Protein AF-0000000084945356 (afdb_homodimer)

Structure (mmCIF, N/CA/C/O backbone):
data_AF-0000000084945356-model_v1
#
loop_
_entity.id
_entity.type
_entity.pdbx_description
1 polymer 'Uncharacterized protein'
#
loop_
_atom_site.group_PDB
_atom_site.id
_atom_site.type_symbol
_atom_site.label_atom_id
_atom_site.label_alt_id
_atom_site.label_comp_id
_atom_site.label_asym_id
_atom_site.label_entity_id
_atom_site.label_seq_id
_atom_site.pdbx_PDB_ins_code
_atom_site.Cartn_x
_atom_site.Cartn_y
_atom_site.Cartn_z
_atom_site.occupancy
_atom_site.B_iso_or_equiv
_atom_site.auth_seq_id
_atom_site.auth_comp_id
_atom_site.auth_asym_id
_atom_site.auth_atom_id
_atom_site.pdbx_PDB_model_num
ATOM 1 N N . MET A 1 1 ? 30.891 32.281 24.062 1 50.34 1 MET A N 1
ATOM 2 C CA . MET A 1 1 ? 29.719 31.469 23.734 1 50.34 1 MET A CA 1
ATOM 3 C C . MET A 1 1 ? 30.078 30.297 22.844 1 50.34 1 MET A C 1
ATOM 5 O O . MET A 1 1 ? 30.938 30.422 21.969 1 50.34 1 MET A O 1
ATOM 9 N N . PRO A 1 2 ? 29.922 29.016 23.188 1 51.91 2 PRO A N 1
ATOM 10 C CA . PRO A 1 2 ? 30.359 27.938 22.297 1 51.91 2 PRO A CA 1
ATOM 11 C C . PRO A 1 2 ? 29.922 28.141 20.844 1 51.91 2 PRO A C 1
ATOM 13 O O . PRO A 1 2 ? 28.875 28.75 20.594 1 51.91 2 PRO A O 1
ATOM 16 N N . PRO A 1 3 ? 30.828 28.031 19.969 1 53.66 3 PRO A N 1
ATOM 17 C CA . PRO A 1 3 ? 30.5 28.328 18.562 1 53.66 3 PRO A CA 1
ATOM 18 C C . PRO A 1 3 ? 29.203 27.656 18.109 1 53.66 3 PRO A C 1
ATOM 20 O O . PRO A 1 3 ? 28.875 26.562 18.578 1 53.66 3 PRO A O 1
ATOM 23 N N . LYS A 1 4 ? 28.172 28.453 17.859 1 60.09 4 LYS A N 1
ATOM 24 C CA . LYS A 1 4 ? 26.906 27.953 17.344 1 60.09 4 LYS A CA 1
ATOM 25 C C . LYS A 1 4 ? 27.125 26.844 16.312 1 60.09 4 LYS A C 1
ATOM 27 O O . LYS A 1 4 ? 27.984 26.969 15.43 1 60.09 4 LYS A O 1
ATOM 32 N N . THR A 1 5 ? 26.938 25.625 16.609 1 65.75 5 THR A N 1
ATOM 33 C CA . THR A 1 5 ? 27.078 24.5 15.695 1 65.75 5 THR A CA 1
ATOM 34 C C . THR A 1 5 ? 26.562 24.891 14.305 1 65.75 5 THR A C 1
ATOM 36 O O . THR A 1 5 ? 25.484 25.438 14.164 1 65.75 5 THR A O 1
ATOM 39 N N . ARG A 1 6 ? 27.531 24.984 13.336 1 85.12 6 ARG A N 1
ATOM 40 C CA . ARG A 1 6 ? 27.203 25.328 11.953 1 85.12 6 ARG A CA 1
ATOM 41 C C . ARG A 1 6 ? 26.203 24.328 11.375 1 85.12 6 ARG A C 1
ATOM 43 O O . ARG A 1 6 ? 26.375 23.109 11.5 1 85.12 6 ARG A O 1
ATOM 50 N N . ILE A 1 7 ? 25 24.828 11.086 1 91.94 7 ILE A N 1
ATOM 51 C CA . ILE A 1 7 ? 23.984 24.031 10.43 1 91.94 7 ILE A CA 1
ATOM 52 C C . ILE A 1 7 ? 24.422 23.672 9.008 1 91.94 7 ILE A C 1
ATOM 54 O O . ILE A 1 7 ? 24.406 24.531 8.117 1 91.94 7 ILE A O 1
ATOM 58 N N . THR A 1 8 ? 24.922 22.438 8.883 1 94.56 8 THR A N 1
ATOM 59 C CA . THR A 1 8 ? 25.422 22 7.582 1 94.56 8 THR A CA 1
ATOM 60 C C . THR A 1 8 ? 24.344 21.172 6.859 1 94.56 8 THR A C 1
ATOM 62 O O . THR A 1 8 ? 23.359 20.766 7.465 1 94.56 8 THR A O 1
ATOM 65 N N . LYS A 1 9 ? 24.625 21.031 5.613 1 97 9 LYS A N 1
ATOM 66 C CA . LYS A 1 9 ? 23.75 20.172 4.805 1 97 9 LYS A CA 1
ATOM 67 C C . LYS A 1 9 ? 23.625 18.781 5.41 1 97 9 LYS A C 1
ATOM 69 O O . LYS A 1 9 ? 22.516 18.25 5.523 1 97 9 LYS A O 1
ATOM 74 N N . GLU A 1 10 ? 24.734 18.25 5.824 1 96.88 10 GLU A N 1
ATOM 75 C CA . GLU A 1 10 ? 24.766 16.891 6.371 1 96.88 10 GLU A CA 1
ATOM 76 C C . GLU A 1 10 ? 23.984 16.797 7.672 1 96.88 10 GLU A C 1
ATOM 78 O O . GLU A 1 10 ? 23.266 15.82 7.902 1 96.88 10 GLU A O 1
ATOM 83 N N . LEU A 1 11 ? 24.109 17.797 8.438 1 97.06 11 LEU A N 1
ATOM 84 C CA . LEU A 1 11 ? 23.406 17.812 9.711 1 97.06 11 LEU A CA 1
ATOM 85 C C . LEU A 1 11 ? 21.891 17.875 9.492 1 97.06 11 LEU A C 1
ATOM 87 O O . LEU A 1 11 ? 21.125 17.203 10.188 1 97.06 11 LEU A O 1
ATOM 91 N N . ILE A 1 12 ? 21.469 18.672 8.523 1 97.94 12 ILE A N 1
ATOM 92 C CA . ILE A 1 12 ? 20.047 18.828 8.195 1 97.94 12 ILE A CA 1
ATOM 93 C C . ILE A 1 12 ? 19.5 17.484 7.715 1 97.94 12 ILE A C 1
ATOM 95 O O . ILE A 1 12 ? 18.438 17.047 8.18 1 97.94 12 ILE A O 1
ATOM 99 N N . ILE A 1 13 ? 20.234 16.844 6.879 1 97.81 13 ILE A N 1
ATOM 100 C CA . ILE A 1 13 ? 19.781 15.578 6.305 1 97.81 13 ILE A CA 1
ATOM 101 C C . ILE A 1 13 ? 19.734 14.5 7.387 1 97.81 13 ILE A C 1
ATOM 103 O O . ILE A 1 13 ? 18.797 13.727 7.457 1 97.81 13 ILE A O 1
ATOM 107 N N . GLU A 1 14 ? 20.75 14.516 8.25 1 98.06 14 GLU A N 1
ATOM 108 C CA . GLU A 1 14 ? 20.812 13.531 9.328 1 98.06 14 GLU A CA 1
ATOM 109 C C . GLU A 1 14 ? 19.625 13.68 10.289 1 98.06 14 GLU A C 1
ATOM 111 O O . GLU A 1 14 ? 19 12.695 10.672 1 98.06 14 GLU A O 1
ATOM 116 N N . LYS A 1 15 ? 19.391 14.859 10.633 1 98.12 15 LYS A N 1
ATOM 117 C CA . LYS A 1 15 ? 18.281 15.109 11.547 1 98.12 15 LYS A CA 1
ATOM 118 C C . LYS A 1 15 ? 16.953 14.781 10.883 1 98.12 15 LYS A C 1
ATOM 120 O O . LYS A 1 15 ? 16.047 14.219 11.516 1 98.12 15 LYS A O 1
ATOM 125 N N . SER A 1 16 ? 16.828 15.125 9.625 1 97.81 16 SER A N 1
ATOM 126 C CA . SER A 1 16 ? 15.633 14.766 8.867 1 97.81 16 SER A CA 1
ATOM 127 C C . SER A 1 16 ? 15.43 13.258 8.828 1 97.81 16 SER A C 1
ATOM 129 O O . SER A 1 16 ? 14.305 12.773 8.953 1 97.81 16 SER A O 1
ATOM 131 N N . PHE A 1 17 ? 16.531 12.578 8.656 1 98 17 PHE A N 1
ATOM 132 C CA . PHE A 1 17 ? 16.5 11.117 8.633 1 98 17 PHE A CA 1
ATOM 133 C C . PHE A 1 17 ? 16 10.57 9.969 1 98 17 PHE A C 1
ATOM 135 O O . PHE A 1 17 ? 15.117 9.711 10.008 1 98 17 PHE A O 1
ATOM 142 N N . GLU A 1 18 ? 16.469 11.141 11.039 1 98.19 18 GLU A N 1
ATOM 143 C CA . GLU A 1 18 ? 16.078 10.711 12.375 1 98.19 18 GLU A CA 1
ATOM 144 C C . GLU A 1 18 ? 14.586 10.961 12.625 1 98.19 18 GLU A C 1
ATOM 146 O O . GLU A 1 18 ? 13.883 10.102 13.156 1 98.19 18 GLU A O 1
ATOM 151 N N . ILE A 1 19 ? 14.188 12.102 12.258 1 97.44 19 ILE A N 1
ATOM 152 C CA . ILE A 1 19 ? 12.781 12.469 12.422 1 97.44 19 ILE A CA 1
ATOM 153 C C . ILE A 1 19 ? 11.898 11.523 11.609 1 97.44 19 ILE A C 1
ATOM 155 O O . ILE A 1 19 ? 10.914 10.992 12.117 1 97.44 19 ILE A O 1
ATOM 159 N N . THR A 1 20 ? 12.305 11.281 10.344 1 96.19 20 THR A N 1
ATOM 160 C CA . THR A 1 20 ? 11.531 10.406 9.469 1 96.19 20 THR A CA 1
ATOM 161 C C . THR A 1 20 ? 11.492 8.984 10.016 1 96.19 20 THR A C 1
ATOM 163 O O . THR A 1 20 ? 10.43 8.359 10.047 1 96.19 20 THR A O 1
ATOM 166 N N . LYS A 1 21 ? 12.617 8.562 10.445 1 97.25 21 LYS A N 1
ATOM 167 C CA . LYS A 1 21 ? 12.719 7.203 10.961 1 97.25 21 LYS A CA 1
ATOM 168 C C . LYS A 1 21 ? 11.875 7.027 12.227 1 97.25 21 LYS A C 1
ATOM 170 O O . LYS A 1 21 ? 11.195 6.012 12.391 1 97.25 21 LYS A O 1
ATOM 175 N N . SER A 1 22 ? 11.844 8.031 13.117 1 96.69 22 SER A N 1
ATOM 176 C CA . SER A 1 22 ? 11.203 7.895 14.422 1 96.69 22 SER A CA 1
ATOM 177 C C . SER A 1 22 ? 9.742 8.32 14.375 1 96.69 22 SER A C 1
ATOM 179 O O . SER A 1 22 ? 8.898 7.754 15.07 1 96.69 22 SER A O 1
ATOM 181 N N . GLU A 1 23 ? 9.422 9.305 13.477 1 94.5 23 GLU A N 1
ATOM 182 C CA . GLU A 1 23 ? 8.102 9.93 13.586 1 94.5 23 GLU A CA 1
ATOM 183 C C . GLU A 1 23 ? 7.367 9.898 12.25 1 94.5 23 GLU A C 1
ATOM 185 O O . GLU A 1 23 ? 6.168 10.18 12.188 1 94.5 23 GLU A O 1
ATOM 190 N N . GLY A 1 24 ? 8.031 9.516 11.18 1 92.62 24 GLY A N 1
ATOM 191 C CA . GLY A 1 24 ? 7.398 9.516 9.867 1 92.62 24 GLY A CA 1
ATOM 192 C C . GLY A 1 24 ? 7.66 10.781 9.078 1 92.62 24 GLY A C 1
ATOM 193 O O . GLY A 1 24 ? 7.742 11.867 9.656 1 92.62 24 GLY A O 1
ATOM 194 N N . ILE A 1 25 ? 7.699 10.664 7.852 1 91.69 25 ILE A N 1
ATOM 195 C CA . ILE A 1 25 ? 8.078 11.758 6.965 1 91.69 25 ILE A CA 1
ATOM 196 C C . ILE A 1 25 ? 7 12.844 7 1 91.69 25 ILE A C 1
ATOM 198 O O . ILE A 1 25 ? 7.285 14.016 6.762 1 91.69 25 ILE A O 1
ATOM 202 N N . GLU A 1 26 ? 5.742 12.484 7.285 1 84.88 26 GLU A N 1
ATOM 203 C CA . GLU A 1 26 ? 4.637 13.438 7.336 1 84.88 26 GLU A CA 1
ATOM 204 C C . GLU A 1 26 ? 4.828 14.445 8.461 1 84.88 26 GLU A C 1
ATOM 206 O O . GLU A 1 26 ? 4.215 15.516 8.453 1 84.88 26 GLU A O 1
ATOM 211 N N . ASN A 1 27 ? 5.715 14.211 9.32 1 90.12 27 ASN A N 1
ATOM 212 C CA . ASN A 1 27 ? 5.965 15.094 10.461 1 90.12 27 ASN A CA 1
ATOM 213 C C . ASN A 1 27 ? 7.195 15.961 10.227 1 90.12 27 ASN A C 1
ATOM 215 O O . ASN A 1 27 ? 7.543 16.781 11.078 1 90.12 27 ASN A O 1
ATOM 219 N N . LEU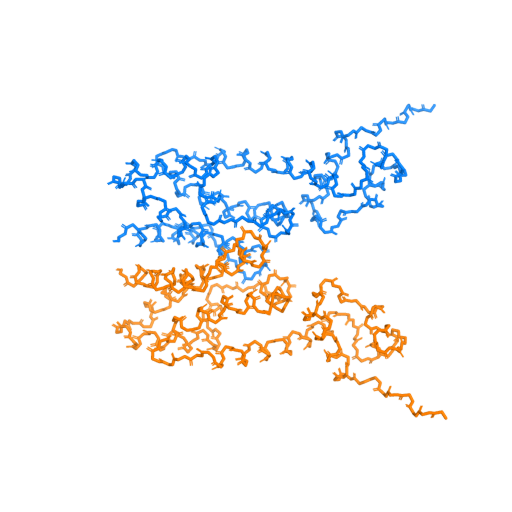 A 1 28 ? 7.809 15.711 9.102 1 93.62 28 LEU A N 1
ATOM 220 C CA . LEU A 1 28 ? 8.969 16.516 8.75 1 93.62 28 LEU A CA 1
ATOM 221 C C . LEU A 1 28 ? 8.539 17.828 8.102 1 93.62 28 LEU A C 1
ATOM 223 O O . LEU A 1 28 ? 7.895 17.828 7.055 1 93.62 28 LEU A O 1
ATOM 227 N N . ASN A 1 29 ? 8.703 18.859 8.766 1 94.06 29 ASN A N 1
ATOM 228 C CA . ASN A 1 29 ? 8.539 20.203 8.219 1 94.06 29 ASN A CA 1
ATOM 229 C C . ASN A 1 29 ? 9.625 21.141 8.719 1 94.06 29 ASN A C 1
ATOM 231 O O . ASN A 1 29 ? 10.359 20.812 9.656 1 94.06 29 ASN A O 1
ATOM 235 N N . ALA A 1 30 ? 9.75 22.297 8.039 1 95.75 30 ALA A N 1
ATOM 236 C CA . ALA A 1 30 ? 10.859 23.203 8.273 1 95.75 30 ALA A CA 1
ATOM 237 C C . ALA A 1 30 ? 10.859 23.719 9.719 1 95.75 30 ALA A C 1
ATOM 239 O O . ALA A 1 30 ? 11.906 23.797 10.359 1 95.75 30 ALA A O 1
ATOM 240 N N . ARG A 1 31 ? 9.688 23.984 10.188 1 96.19 31 ARG A N 1
ATOM 241 C CA . ARG A 1 31 ? 9.57 24.531 11.539 1 96.19 31 ARG A CA 1
ATOM 242 C C . ARG A 1 31 ? 10.008 23.5 12.578 1 96.19 31 ARG A C 1
ATOM 244 O O . ARG A 1 31 ? 10.781 23.812 13.484 1 96.19 31 ARG A O 1
ATOM 251 N N . TYR A 1 32 ? 9.562 22.312 12.484 1 96.75 32 TYR A N 1
ATOM 252 C CA . TYR A 1 32 ? 9.883 21.234 13.414 1 96.75 32 TYR A CA 1
ATOM 253 C C . TYR A 1 32 ? 11.367 20.875 13.336 1 96.75 32 TYR A C 1
ATOM 255 O O . TYR A 1 32 ? 12.023 20.703 14.367 1 96.75 32 TYR A O 1
ATOM 263 N N . LEU A 1 33 ? 11.867 20.734 12.133 1 97.62 33 LEU A N 1
ATOM 264 C CA . LEU A 1 33 ? 13.273 20.438 11.906 1 97.62 33 LEU A CA 1
ATOM 265 C C . LEU A 1 33 ? 14.164 21.484 12.547 1 97.62 33 LEU A C 1
ATOM 267 O O . LEU A 1 33 ? 15.141 21.156 13.227 1 97.62 33 LEU A O 1
ATOM 271 N N . ALA A 1 34 ? 13.805 22.75 12.383 1 97.31 34 ALA A N 1
ATOM 272 C CA . ALA A 1 34 ? 14.547 23.859 12.969 1 97.31 34 ALA A CA 1
ATOM 273 C C . ALA A 1 34 ? 14.562 23.766 14.492 1 97.31 34 ALA A C 1
ATOM 275 O O . ALA A 1 34 ? 15.609 23.938 15.125 1 97.31 34 ALA A O 1
ATOM 276 N N . LYS A 1 35 ? 13.445 23.438 15.031 1 97.19 35 LYS A N 1
ATOM 277 C CA . LYS A 1 35 ? 13.336 23.266 16.469 1 97.19 35 LYS A CA 1
ATOM 278 C C . LYS A 1 35 ? 14.266 22.156 16.969 1 97.19 35 LYS A C 1
ATOM 280 O O . LYS A 1 35 ? 14.961 22.312 17.969 1 97.19 35 LYS A O 1
ATOM 285 N N . GLN A 1 36 ? 14.312 21.078 16.266 1 96.31 36 GLN A N 1
ATOM 286 C CA . GLN A 1 36 ? 15.133 19.938 16.656 1 96.31 36 GLN A CA 1
ATOM 287 C C . GLN A 1 36 ? 16.625 20.266 16.531 1 96.31 36 GLN A C 1
ATOM 289 O O . GLN A 1 36 ? 17.438 19.734 17.266 1 96.31 36 GLN A O 1
ATOM 294 N N . LEU A 1 37 ? 16.922 21.141 15.609 1 96.56 37 LEU A N 1
ATOM 295 C CA . LEU A 1 37 ? 18.297 21.547 15.367 1 96.56 37 LEU A CA 1
ATOM 296 C C . LEU A 1 37 ? 18.672 22.734 16.234 1 96.56 37 LEU A C 1
ATOM 298 O O . LEU A 1 37 ? 19.812 23.219 16.172 1 96.56 37 LEU A O 1
ATOM 302 N N . ASN A 1 38 ? 17.703 23.234 17 1 95.5 38 ASN A N 1
ATOM 303 C CA . ASN A 1 38 ? 17.906 24.406 17.844 1 95.5 38 ASN A CA 1
ATOM 304 C C . ASN A 1 38 ? 18.391 25.609 17.047 1 95.5 38 ASN A C 1
ATOM 306 O O . ASN A 1 38 ? 19.406 26.234 17.391 1 95.5 38 ASN A O 1
ATOM 310 N N . CYS A 1 39 ? 17.656 25.859 16.016 1 95.25 39 CYS A N 1
ATOM 311 C CA . CYS A 1 39 ? 17.953 27 15.148 1 95.25 39 CYS A CA 1
ATOM 312 C C . CYS A 1 39 ? 16.656 27.562 14.539 1 95.25 39 CYS A C 1
ATOM 314 O O . CYS A 1 39 ? 15.57 27.047 14.82 1 95.25 39 CYS A O 1
ATOM 316 N N . SER A 1 40 ? 16.812 28.688 13.828 1 94.81 40 SER A N 1
ATOM 317 C CA . SER A 1 40 ? 15.711 29.203 13.031 1 94.81 40 SER A CA 1
ATOM 318 C C . SER A 1 40 ? 15.602 28.469 11.695 1 94.81 40 SER A C 1
ATOM 320 O O . SER A 1 40 ? 16.469 27.656 11.352 1 94.81 40 SER A O 1
ATOM 322 N N . THR A 1 41 ? 14.438 28.75 10.945 1 95.88 41 THR A N 1
ATOM 323 C CA . THR A 1 41 ? 14.219 28.094 9.664 1 95.88 41 THR A CA 1
ATOM 324 C C . THR A 1 41 ? 15.188 28.625 8.609 1 95.88 41 THR A C 1
ATOM 326 O O . THR A 1 41 ? 15.523 27.922 7.656 1 95.88 41 THR A O 1
ATOM 329 N N . MET A 1 42 ? 15.711 29.766 8.805 1 95.25 42 MET A N 1
ATOM 330 C CA . MET A 1 42 ? 16.516 30.453 7.797 1 95.25 42 MET A CA 1
ATOM 331 C C . MET A 1 42 ? 17.766 29.625 7.449 1 95.25 42 MET A C 1
ATOM 333 O O . MET A 1 42 ? 18.047 29.406 6.273 1 95.25 42 MET A O 1
ATOM 337 N N . PRO A 1 43 ? 18.484 29.078 8.375 1 95.94 43 PRO A N 1
ATOM 338 C CA . PRO A 1 43 ? 19.656 28.266 8.039 1 95.94 43 PRO A CA 1
ATOM 339 C C . PRO A 1 43 ? 19.312 27.062 7.172 1 95.94 43 PRO A C 1
ATOM 341 O O . PRO A 1 43 ? 20.125 26.641 6.336 1 95.94 43 PRO A O 1
ATOM 344 N N . ILE A 1 44 ? 18.188 26.438 7.332 1 96.81 44 ILE A N 1
ATOM 345 C CA . ILE A 1 44 ? 17.75 25.312 6.535 1 96.81 44 ILE A CA 1
ATOM 346 C C . ILE A 1 44 ? 17.531 25.734 5.086 1 96.81 44 ILE A C 1
ATOM 348 O O . ILE A 1 44 ? 18 25.062 4.16 1 96.81 44 ILE A O 1
ATOM 352 N N . PHE A 1 45 ? 17 26.938 4.949 1 95.81 45 PHE A N 1
ATOM 353 C CA . PHE A 1 45 ? 16.625 27.406 3.615 1 95.81 45 PHE A CA 1
ATOM 354 C C . PHE A 1 45 ? 17.812 28.109 2.949 1 95.81 45 PHE A C 1
ATOM 356 O O . PHE A 1 45 ? 17.766 28.406 1.756 1 95.81 45 PHE A O 1
ATOM 363 N N . LYS A 1 46 ? 18.844 28.406 3.654 1 96.19 46 LYS A N 1
ATOM 364 C CA . LYS A 1 46 ? 20.109 28.797 3.049 1 96.19 46 LYS A CA 1
ATOM 365 C C . LYS A 1 46 ? 20.75 27.625 2.312 1 96.19 46 LYS A C 1
ATOM 367 O O . LYS A 1 46 ? 21.469 27.828 1.33 1 96.19 46 LYS A O 1
ATOM 372 N N . VAL A 1 47 ? 20.453 26.453 2.803 1 96.5 47 VAL A N 1
ATOM 373 C CA . VAL A 1 47 ? 21.047 25.234 2.24 1 96.5 47 VAL A CA 1
ATOM 374 C C . VAL A 1 47 ? 20.125 24.656 1.171 1 96.5 47 VAL A C 1
ATOM 376 O O . VAL A 1 47 ? 20.594 24.234 0.105 1 96.5 47 VAL A O 1
ATOM 379 N N . PHE A 1 48 ? 18.844 24.594 1.496 1 96.69 48 PHE A N 1
ATOM 380 C CA . PHE A 1 48 ? 17.828 24.047 0.589 1 96.69 48 PHE A CA 1
ATOM 381 C C . PHE A 1 48 ? 16.828 25.125 0.186 1 96.69 48 PHE A C 1
ATOM 383 O O . PHE A 1 48 ? 16.281 25.812 1.042 1 96.69 48 PHE A O 1
ATOM 390 N N . ASN A 1 49 ? 16.547 25.188 -1.107 1 95.44 49 ASN A N 1
ATOM 391 C CA . ASN A 1 49 ? 15.617 26.203 -1.606 1 95.44 49 ASN A CA 1
ATOM 392 C C . ASN A 1 49 ? 14.211 26.016 -1.039 1 95.44 49 ASN A C 1
ATOM 394 O O . ASN A 1 49 ? 13.461 26.984 -0.88 1 95.44 49 ASN A O 1
ATOM 398 N N . ASP A 1 50 ? 13.875 24.75 -0.875 1 94 50 ASP A N 1
ATOM 399 C CA . ASP A 1 50 ? 12.57 24.406 -0.313 1 94 50 ASP A CA 1
ATOM 400 C C . ASP A 1 50 ? 12.594 23 0.283 1 94 50 ASP A C 1
ATOM 402 O O . ASP A 1 50 ? 13.609 22.297 0.22 1 94 50 ASP A O 1
ATOM 406 N N . MET A 1 51 ? 11.531 22.656 0.811 1 92.69 51 MET A N 1
ATOM 407 C CA . MET A 1 51 ? 11.422 21.359 1.476 1 92.69 51 MET A CA 1
ATOM 408 C C . MET A 1 51 ? 11.516 20.234 0.467 1 92.69 51 MET A C 1
ATOM 410 O O . MET A 1 51 ? 11.969 19.141 0.798 1 92.69 51 MET A O 1
ATOM 414 N N . ASN A 1 52 ? 11.148 20.484 -0.796 1 89.69 52 ASN A N 1
ATOM 415 C CA . ASN A 1 52 ? 11.242 19.453 -1.812 1 89.69 52 ASN A CA 1
ATOM 416 C C . ASN A 1 52 ? 12.695 19.078 -2.102 1 89.69 52 ASN A C 1
ATOM 418 O O . ASN A 1 52 ? 13.016 17.891 -2.264 1 89.69 52 ASN A O 1
ATOM 422 N N . GLU A 1 53 ? 13.445 20.047 -2.16 1 93.25 53 GLU A N 1
ATOM 423 C CA . GLU A 1 53 ? 14.875 19.797 -2.357 1 93.25 53 GLU A CA 1
ATOM 424 C C . GLU A 1 53 ? 15.453 19 -1.191 1 93.25 53 GLU A C 1
ATOM 426 O O . GLU A 1 53 ? 16.25 18.078 -1.396 1 93.25 53 GLU A O 1
ATOM 431 N N . LEU A 1 54 ? 15.125 19.375 0.037 1 95.12 54 LEU A N 1
ATOM 432 C CA . LEU A 1 54 ? 15.57 18.625 1.211 1 95.12 54 LEU A CA 1
ATOM 433 C C . LEU A 1 54 ? 15.078 17.188 1.155 1 95.12 54 LEU A C 1
ATOM 435 O O . LEU A 1 54 ? 15.852 16.25 1.395 1 95.12 54 LEU A O 1
ATOM 439 N N . LYS A 1 55 ? 13.828 16.969 0.81 1 93.06 55 LYS A N 1
ATOM 440 C CA . LYS A 1 55 ? 13.234 15.641 0.759 1 93.06 55 LYS A CA 1
ATOM 441 C C . LYS A 1 55 ? 13.93 14.773 -0.288 1 93.06 55 LYS A C 1
ATOM 443 O O . LYS A 1 55 ? 14.078 13.562 -0.1 1 93.06 55 LYS A O 1
ATOM 448 N N . PHE A 1 56 ? 14.32 15.414 -1.339 1 90.25 56 PHE A N 1
ATOM 449 C CA . PHE A 1 56 ? 15.047 14.688 -2.375 1 90.25 56 PHE A CA 1
ATOM 450 C C . PHE A 1 56 ? 16.359 14.141 -1.83 1 90.25 56 PHE A C 1
ATOM 452 O O . PHE A 1 56 ? 16.672 12.969 -2.031 1 90.25 56 PHE A O 1
ATOM 459 N N . GLU A 1 57 ? 17.062 14.953 -1.157 1 93.44 57 GLU A N 1
ATOM 460 C CA . GLU A 1 57 ? 18.328 14.523 -0.572 1 93.44 57 GLU A CA 1
ATOM 461 C C . GLU A 1 57 ? 18.109 13.508 0.545 1 93.44 57 GLU A C 1
ATOM 463 O O . GLU A 1 57 ? 18.875 12.562 0.701 1 93.44 57 GLU A O 1
ATOM 468 N N . LEU A 1 58 ? 17.125 13.742 1.31 1 95.5 58 LEU A N 1
ATOM 469 C CA . LEU A 1 58 ? 16.75 12.812 2.365 1 95.5 58 LEU A CA 1
ATOM 470 C C . LEU A 1 58 ? 16.422 11.438 1.789 1 95.5 58 LEU A C 1
ATOM 472 O O . LEU A 1 58 ? 16.828 10.414 2.346 1 95.5 58 LEU A O 1
ATOM 476 N N . LYS A 1 59 ? 15.742 11.414 0.693 1 92.69 59 LYS A N 1
ATOM 477 C CA . LYS A 1 59 ? 15.383 10.156 0.049 1 92.69 59 LYS A CA 1
ATOM 478 C C . LYS A 1 59 ? 16.641 9.367 -0.334 1 92.69 59 LYS A C 1
ATOM 480 O O . LYS A 1 59 ? 16.656 8.133 -0.224 1 92.69 59 LYS A O 1
ATOM 485 N N . LYS A 1 60 ? 17.609 10.031 -0.795 1 93 60 LYS A N 1
ATOM 486 C CA . LYS A 1 60 ? 18.875 9.367 -1.129 1 93 60 LYS A CA 1
ATOM 487 C C . LYS A 1 60 ? 19.453 8.664 0.091 1 93 60 LYS A C 1
ATOM 489 O O . LYS A 1 60 ? 19.953 7.543 -0.012 1 93 60 LYS A O 1
ATOM 494 N N . LYS A 1 61 ? 19.406 9.344 1.146 1 95.69 61 LYS A N 1
ATOM 495 C CA . LYS A 1 61 ? 19.922 8.75 2.373 1 95.69 61 LYS A CA 1
ATOM 496 C C . LYS A 1 61 ? 19.094 7.539 2.795 1 95.69 61 LYS A C 1
ATOM 498 O O . LYS A 1 61 ? 19.656 6.512 3.188 1 95.69 61 LYS A O 1
ATOM 503 N N . ILE A 1 62 ? 17.812 7.68 2.709 1 95.62 62 ILE A N 1
ATOM 504 C CA . ILE A 1 62 ? 16.938 6.574 3.074 1 95.62 62 ILE A CA 1
ATOM 505 C C . ILE A 1 62 ? 17.172 5.395 2.131 1 95.62 62 ILE A C 1
ATOM 507 O O . ILE A 1 62 ? 17.203 4.242 2.562 1 95.62 62 ILE A O 1
ATOM 511 N N . ASP A 1 63 ? 17.359 5.684 0.874 1 92.75 63 ASP A N 1
ATOM 512 C CA . ASP A 1 63 ? 17.641 4.652 -0.117 1 92.75 63 ASP A CA 1
ATOM 513 C C . ASP A 1 63 ? 18.922 3.896 0.236 1 92.75 63 ASP A C 1
ATOM 515 O O . ASP A 1 63 ? 18.984 2.67 0.121 1 92.75 63 ASP A O 1
ATOM 519 N N . ALA A 1 64 ? 19.891 4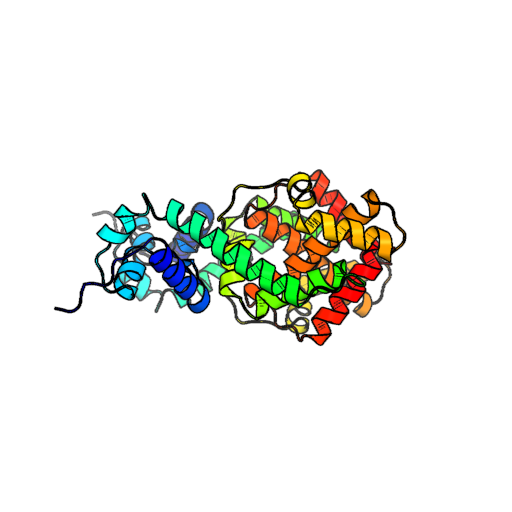.656 0.601 1 94.62 64 ALA A N 1
ATOM 520 C CA . ALA A 1 64 ? 21.156 4.031 0.986 1 94.62 64 ALA A CA 1
ATOM 521 C C . ALA A 1 64 ? 20.969 3.123 2.197 1 94.62 64 ALA A C 1
ATOM 523 O O . ALA A 1 64 ? 21.531 2.023 2.246 1 94.62 64 ALA A O 1
ATOM 524 N N . TYR A 1 65 ? 20.25 3.605 3.182 1 96.75 65 TYR A N 1
ATOM 525 C CA . TYR A 1 65 ? 19.953 2.805 4.363 1 96.75 65 TYR A CA 1
ATOM 526 C C . TYR A 1 65 ? 19.188 1.537 3.982 1 96.75 65 TYR A C 1
ATOM 528 O O . TYR A 1 65 ? 19.5 0.45 4.477 1 96.75 65 TYR A O 1
ATOM 536 N N . TYR A 1 66 ? 18.25 1.648 3.111 1 95.5 66 TYR A N 1
ATOM 537 C CA . TYR A 1 66 ? 17.469 0.521 2.613 1 95.5 66 TYR A CA 1
ATOM 538 C C . TYR A 1 66 ? 18.359 -0.485 1.896 1 95.5 66 TYR A C 1
ATOM 540 O O . TYR A 1 66 ? 18.234 -1.694 2.105 1 95.5 66 TYR A O 1
ATOM 548 N N . ASN A 1 67 ? 19.219 0.066 1.047 1 93.81 67 ASN A N 1
ATOM 549 C CA . ASN A 1 67 ? 20.141 -0.806 0.324 1 93.81 67 ASN A CA 1
ATOM 550 C C . ASN A 1 67 ? 21.016 -1.616 1.279 1 93.81 67 ASN A C 1
ATOM 552 O O . ASN A 1 67 ? 21.219 -2.814 1.076 1 93.81 67 ASN A O 1
ATOM 556 N N . ASP A 1 68 ? 21.5 -0.952 2.281 1 96.5 68 ASP A N 1
ATOM 557 C CA . ASP A 1 68 ? 22.297 -1.647 3.277 1 96.5 68 ASP A CA 1
ATOM 558 C C . ASP A 1 68 ? 21.484 -2.723 3.994 1 96.5 68 ASP A C 1
ATOM 560 O O . ASP A 1 68 ? 21.984 -3.814 4.262 1 96.5 68 ASP A O 1
ATOM 564 N N . PHE A 1 69 ? 20.297 -2.432 4.316 1 96.75 69 PHE A N 1
ATOM 565 C CA . PHE A 1 69 ? 19.391 -3.373 4.969 1 96.75 69 PHE A CA 1
ATOM 566 C C . PHE A 1 69 ? 19.203 -4.617 4.109 1 96.75 69 PHE A C 1
ATOM 568 O O . PHE A 1 69 ? 19.312 -5.742 4.598 1 96.75 69 PHE A O 1
ATOM 575 N N . ILE A 1 70 ? 18.938 -4.406 2.844 1 95.38 70 ILE A N 1
ATOM 576 C CA . ILE A 1 70 ? 18.703 -5.5 1.909 1 95.38 70 ILE A CA 1
ATOM 577 C C . ILE A 1 70 ? 19.953 -6.348 1.762 1 95.38 70 ILE A C 1
ATOM 579 O O . ILE A 1 70 ? 19.906 -7.574 1.832 1 95.38 70 ILE A O 1
ATOM 583 N N . LEU A 1 71 ? 21.062 -5.672 1.572 1 94.06 71 LEU A N 1
ATOM 584 C CA . LEU A 1 71 ? 22.328 -6.363 1.354 1 94.06 71 LEU A CA 1
ATOM 585 C C . LEU A 1 71 ? 22.656 -7.293 2.521 1 94.06 71 LEU A C 1
ATOM 587 O O . LEU A 1 71 ? 23.203 -8.375 2.322 1 94.06 71 LEU A O 1
ATOM 591 N N . ALA A 1 72 ? 22.297 -6.902 3.68 1 96 72 ALA A N 1
ATOM 592 C CA . ALA A 1 72 ? 22.594 -7.676 4.883 1 96 72 ALA A CA 1
ATOM 593 C C . ALA A 1 72 ? 21.781 -8.961 4.918 1 96 72 ALA A C 1
ATOM 595 O O . ALA A 1 72 ? 22.109 -9.898 5.652 1 96 72 ALA A O 1
ATOM 596 N N . HIS A 1 73 ? 20.734 -9.047 4.141 1 94.88 73 HIS A N 1
ATOM 597 C CA . HIS A 1 73 ? 19.828 -10.18 4.211 1 94.88 73 HIS A CA 1
ATOM 598 C C . HIS A 1 73 ? 19.859 -11 2.928 1 94.88 73 HIS A C 1
ATOM 600 O O . HIS A 1 73 ? 19.234 -12.062 2.842 1 94.88 73 HIS A O 1
ATOM 606 N N . LEU A 1 74 ? 20.594 -10.547 1.951 1 94.5 74 LEU A N 1
ATOM 607 C CA . LEU A 1 74 ? 20.578 -11.141 0.618 1 94.5 74 LEU A CA 1
ATOM 608 C C . LEU A 1 74 ? 21.438 -12.406 0.575 1 94.5 74 LEU A C 1
ATOM 610 O O . LEU A 1 74 ? 22.516 -12.453 1.149 1 94.5 74 LEU A O 1
ATOM 614 N N . ASP A 1 75 ? 20.875 -13.445 0.001 1 95.56 75 ASP A N 1
ATOM 615 C CA . ASP A 1 75 ? 21.562 -14.695 -0.323 1 95.56 75 ASP A CA 1
ATOM 616 C C . ASP A 1 75 ? 21.516 -14.961 -1.825 1 95.56 75 ASP A C 1
ATOM 618 O O . ASP A 1 75 ? 20.453 -15.227 -2.389 1 95.56 75 ASP A O 1
ATOM 622 N N . LYS A 1 76 ? 22.656 -14.992 -2.469 1 91.19 76 LYS A N 1
ATOM 623 C CA . LYS A 1 76 ? 22.734 -15.125 -3.92 1 91.19 76 LYS A CA 1
ATOM 624 C C . LYS A 1 76 ? 22.156 -16.453 -4.383 1 91.19 76 LYS A C 1
ATOM 626 O O . LYS A 1 76 ? 21.719 -16.578 -5.527 1 91.19 76 LYS A O 1
ATOM 631 N N . ASN A 1 77 ? 22.141 -17.484 -3.527 1 93.25 77 ASN A N 1
ATOM 632 C CA . ASN A 1 77 ? 21.625 -18.797 -3.895 1 93.25 77 ASN A CA 1
ATOM 633 C C . ASN A 1 77 ? 20.094 -18.844 -3.787 1 93.25 77 ASN A C 1
ATOM 635 O O . ASN A 1 77 ? 19.469 -19.828 -4.207 1 93.25 77 ASN A O 1
ATOM 639 N N . ASN A 1 78 ? 19.531 -17.781 -3.254 1 96.25 78 ASN A N 1
ATOM 640 C CA . ASN A 1 78 ? 18.094 -17.656 -3.084 1 96.25 78 ASN A CA 1
ATOM 641 C C . ASN A 1 78 ? 17.641 -16.203 -3.18 1 96.25 78 ASN A C 1
ATOM 643 O O . ASN A 1 78 ? 16.906 -15.719 -2.312 1 96.25 78 ASN A O 1
ATOM 647 N N . TYR A 1 79 ? 18.078 -15.578 -4.184 1 95.31 79 TYR A N 1
ATOM 648 C CA . TYR A 1 79 ? 18.062 -14.125 -4.316 1 95.31 79 TYR A CA 1
ATOM 649 C C . TYR A 1 79 ? 16.641 -13.586 -4.273 1 95.31 79 TYR A C 1
ATOM 651 O O . TYR A 1 79 ? 16.328 -12.711 -3.473 1 95.31 79 TYR A O 1
ATOM 659 N N . LEU A 1 80 ? 15.758 -14.156 -5.121 1 96.88 80 LEU A N 1
ATOM 660 C CA . LEU A 1 80 ? 14.391 -13.664 -5.203 1 96.88 80 LEU A CA 1
ATOM 661 C C . LEU A 1 80 ? 13.688 -13.781 -3.854 1 96.88 80 LEU A C 1
ATOM 663 O O . LEU A 1 80 ? 13.062 -12.82 -3.385 1 96.88 80 LEU A O 1
ATOM 667 N N . TYR A 1 81 ? 13.867 -14.906 -3.23 1 97.94 81 TYR A N 1
ATOM 668 C CA . TYR A 1 81 ? 13.234 -15.141 -1.938 1 97.94 81 TYR A CA 1
ATOM 669 C C . TYR A 1 81 ? 13.781 -14.188 -0.88 1 97.94 81 TYR A C 1
ATOM 671 O O . TYR A 1 81 ? 13.016 -13.531 -0.169 1 97.94 81 TYR A O 1
ATOM 679 N N . THR A 1 82 ? 15.094 -14.07 -0.753 1 97.69 82 THR A N 1
ATOM 680 C CA . THR A 1 82 ? 15.695 -13.289 0.325 1 97.69 82 THR A CA 1
ATOM 681 C C . THR A 1 82 ? 15.461 -11.797 0.112 1 97.69 82 THR A C 1
ATOM 683 O O . THR A 1 82 ? 15.281 -11.047 1.074 1 97.69 82 THR A O 1
ATOM 686 N N . MET A 1 83 ? 15.492 -11.383 -1.116 1 96.38 83 MET A N 1
ATOM 687 C CA . MET A 1 83 ? 15.148 -10 -1.426 1 96.38 83 MET A CA 1
ATOM 688 C C . MET A 1 83 ? 13.703 -9.695 -1.024 1 96.38 83 MET A C 1
ATOM 690 O O . MET A 1 83 ? 13.438 -8.68 -0.391 1 96.38 83 MET A O 1
ATOM 694 N N . SER A 1 84 ? 12.789 -10.578 -1.363 1 98 84 SER A N 1
ATOM 695 C CA . SER A 1 84 ? 11.375 -10.391 -1.058 1 98 84 SER A CA 1
ATOM 696 C C . SER A 1 84 ? 11.125 -10.406 0.447 1 98 84 SER A C 1
ATOM 698 O O . SER A 1 84 ? 10.375 -9.578 0.967 1 98 84 SER A O 1
ATOM 700 N N . PHE A 1 85 ? 11.758 -11.32 1.102 1 98.38 85 PHE A N 1
ATOM 701 C CA . PHE A 1 85 ? 11.617 -11.414 2.551 1 98.38 85 PHE A CA 1
ATOM 702 C C . PHE A 1 85 ? 12.156 -10.164 3.229 1 98.38 85 PHE A C 1
ATOM 704 O O . PHE A 1 85 ? 11.531 -9.633 4.148 1 98.38 85 PHE A O 1
ATOM 711 N N . ALA A 1 86 ? 13.312 -9.727 2.801 1 97.31 86 ALA A N 1
ATOM 712 C CA . ALA A 1 86 ? 13.93 -8.531 3.371 1 97.31 86 ALA A CA 1
ATOM 713 C C . ALA A 1 86 ? 13.055 -7.305 3.146 1 97.31 86 ALA A C 1
ATOM 715 O O . ALA A 1 86 ? 12.977 -6.426 4.008 1 97.31 86 ALA A O 1
ATOM 716 N N . TYR A 1 87 ? 12.461 -7.223 1.98 1 96.94 87 TYR A N 1
ATOM 717 C CA . TYR A 1 87 ? 11.547 -6.141 1.652 1 96.94 87 TYR A CA 1
ATOM 718 C C . TYR A 1 87 ? 10.398 -6.074 2.658 1 96.94 87 TYR A C 1
ATOM 720 O O . TYR A 1 87 ? 10.109 -5.008 3.205 1 96.94 87 TYR A O 1
ATOM 728 N N . ILE A 1 88 ? 9.781 -7.191 2.945 1 98.12 88 ILE A N 1
ATOM 729 C CA . ILE A 1 88 ? 8.688 -7.262 3.908 1 98.12 88 ILE A CA 1
ATOM 730 C C . ILE A 1 88 ? 9.211 -6.965 5.309 1 98.12 88 ILE A C 1
ATOM 732 O O . ILE A 1 88 ? 8.578 -6.234 6.074 1 98.12 88 ILE A O 1
ATOM 736 N N . ASP A 1 89 ? 10.375 -7.496 5.609 1 97.81 89 ASP A N 1
ATOM 737 C CA . ASP A 1 89 ? 10.977 -7.258 6.918 1 97.81 89 ASP A CA 1
ATOM 738 C C . ASP A 1 89 ? 11.273 -5.773 7.129 1 97.81 89 ASP A C 1
ATOM 740 O O . ASP A 1 89 ? 11.188 -5.273 8.25 1 97.81 89 ASP A O 1
ATOM 744 N N . PHE A 1 90 ? 11.68 -5.105 6.078 1 97.69 90 PHE A N 1
ATOM 745 C CA . PHE A 1 90 ? 11.906 -3.67 6.16 1 97.69 90 PHE A CA 1
ATOM 746 C C . PHE A 1 90 ? 10.625 -2.936 6.531 1 97.69 90 PHE A C 1
ATOM 748 O O . PHE A 1 90 ? 10.648 -1.99 7.32 1 97.69 90 PHE A O 1
ATOM 755 N N . ALA A 1 91 ? 9.469 -3.332 5.957 1 96.31 91 ALA A N 1
ATOM 756 C CA . ALA A 1 91 ? 8.172 -2.74 6.285 1 96.31 91 ALA A CA 1
ATOM 757 C C . ALA A 1 91 ? 7.836 -2.941 7.758 1 96.31 91 ALA A C 1
ATOM 759 O O . ALA A 1 91 ? 7.137 -2.123 8.359 1 96.31 91 ALA A O 1
ATOM 760 N N . ILE A 1 92 ? 8.344 -4.027 8.336 1 96.5 92 ILE A N 1
ATOM 761 C CA . ILE A 1 92 ? 8.07 -4.363 9.727 1 96.5 92 ILE A CA 1
ATOM 762 C C . ILE A 1 92 ? 9.023 -3.604 10.648 1 96.5 92 ILE A C 1
ATOM 764 O O . ILE A 1 92 ? 8.594 -2.898 11.562 1 96.5 92 ILE A O 1
ATOM 768 N N . LYS A 1 93 ? 10.328 -3.605 10.406 1 96.94 93 LYS A N 1
ATOM 769 C CA . LYS A 1 93 ? 11.359 -3.1 11.305 1 96.94 93 LYS A CA 1
ATOM 770 C C . LYS A 1 93 ? 11.57 -1.602 11.117 1 96.94 93 LYS A C 1
ATOM 772 O O . LYS A 1 93 ? 11.984 -0.902 12.039 1 96.94 93 LYS A O 1
ATOM 777 N N . GLU A 1 94 ? 11.398 -1.136 9.891 1 97.19 94 GLU A N 1
ATOM 778 C CA . GLU A 1 94 ? 11.594 0.263 9.523 1 97.19 94 GLU A CA 1
ATOM 779 C C . GLU A 1 94 ? 10.344 0.846 8.875 1 97.19 94 GLU A C 1
ATOM 781 O O . GLU A 1 94 ? 10.422 1.425 7.785 1 97.19 94 GLU A O 1
ATOM 786 N N . LYS A 1 95 ? 9.289 0.755 9.609 1 94.75 95 LYS A N 1
ATOM 787 C CA . LYS A 1 95 ? 7.965 1.083 9.086 1 94.75 95 LYS A CA 1
ATOM 788 C C . LYS A 1 95 ? 7.941 2.488 8.492 1 94.75 95 LYS A C 1
ATOM 790 O O . LYS A 1 95 ? 7.504 2.678 7.355 1 94.75 95 LYS A O 1
ATOM 795 N N . ASN A 1 96 ? 8.477 3.482 9.203 1 95.12 96 ASN A N 1
ATOM 796 C CA . ASN A 1 96 ? 8.414 4.875 8.766 1 95.12 96 ASN A CA 1
ATOM 797 C C . ASN A 1 96 ? 9.273 5.105 7.527 1 95.12 96 ASN A C 1
ATOM 799 O O . ASN A 1 96 ? 8.875 5.855 6.629 1 95.12 96 ASN A O 1
ATOM 803 N N . LEU A 1 97 ? 10.414 4.453 7.484 1 96.56 97 LEU A N 1
ATOM 804 C CA . LEU A 1 97 ? 11.273 4.594 6.32 1 96.56 97 LEU A CA 1
ATOM 805 C C . LEU A 1 97 ? 10.688 3.873 5.113 1 96.56 97 LEU A C 1
ATOM 807 O O . LEU A 1 97 ? 10.805 4.348 3.98 1 96.56 97 LEU A O 1
ATOM 811 N N . PHE A 1 98 ? 10.031 2.729 5.348 1 95.25 98 PHE A N 1
ATOM 812 C CA . PHE A 1 98 ? 9.312 2.027 4.289 1 95.25 98 PHE A CA 1
ATOM 813 C C . PHE A 1 98 ? 8.242 2.922 3.672 1 95.25 98 PHE A C 1
ATOM 815 O O . PHE A 1 98 ? 8.156 3.043 2.447 1 95.25 98 PHE A O 1
ATOM 822 N N . GLY A 1 99 ? 7.523 3.525 4.547 1 91.94 99 GLY A N 1
ATOM 823 C CA . GLY A 1 99 ? 6.488 4.434 4.074 1 91.94 99 GLY A CA 1
ATOM 824 C C . GLY A 1 99 ? 7.031 5.574 3.236 1 91.94 99 GLY A C 1
ATOM 825 O O . GLY A 1 99 ? 6.445 5.93 2.211 1 91.94 99 GLY A O 1
ATOM 826 N N . ALA A 1 100 ? 8.141 6.125 3.617 1 91.38 100 ALA A N 1
ATOM 827 C CA . ALA A 1 100 ? 8.758 7.254 2.922 1 91.38 100 ALA A CA 1
ATOM 828 C C . ALA A 1 100 ? 9.227 6.848 1.528 1 91.38 100 ALA A C 1
ATOM 830 O O . ALA A 1 100 ? 9.133 7.633 0.582 1 91.38 100 ALA A O 1
ATOM 831 N N . LEU A 1 101 ? 9.656 5.605 1.401 1 90.75 101 LEU A N 1
ATOM 832 C CA . LEU A 1 101 ? 10.273 5.168 0.154 1 90.75 101 LEU A CA 1
ATOM 833 C C . LEU A 1 101 ? 9.227 4.613 -0.807 1 90.75 101 LEU A C 1
ATOM 835 O O . LEU A 1 101 ? 9.312 4.832 -2.018 1 90.75 101 LEU A O 1
ATOM 839 N N . PHE A 1 102 ? 8.18 3.955 -0.208 1 89.56 102 PHE A N 1
ATOM 840 C CA . PHE A 1 102 ? 7.445 3.07 -1.104 1 89.56 102 PHE A CA 1
ATOM 841 C C . PHE A 1 102 ? 5.957 3.396 -1.085 1 89.56 102 PHE A C 1
ATOM 843 O O . PHE A 1 102 ? 5.195 2.9 -1.918 1 89.56 102 PHE A O 1
ATOM 850 N N . VAL A 1 103 ? 5.535 4.141 -0.17 1 83.81 103 VAL A N 1
ATOM 851 C CA . VAL A 1 103 ? 4.109 4.426 -0.058 1 83.81 103 VAL A CA 1
ATOM 852 C C . VAL A 1 103 ? 3.846 5.891 -0.394 1 83.81 103 VAL A C 1
ATOM 854 O O . VAL A 1 103 ? 2.887 6.211 -1.102 1 83.81 103 VAL A O 1
ATOM 857 N N . ASN A 1 104 ? 4.672 6.805 0.159 1 73.12 104 ASN A N 1
ATOM 858 C CA . ASN A 1 104 ? 4.48 8.234 -0.057 1 73.12 104 ASN A CA 1
ATOM 859 C C . ASN A 1 104 ? 5.047 8.68 -1.401 1 73.12 104 ASN A C 1
ATOM 861 O O . ASN A 1 104 ? 6.02 8.102 -1.892 1 73.12 104 ASN A O 1
ATOM 865 N N . GLU A 1 105 ? 4.309 9.484 -2.049 1 64 105 GLU A N 1
ATOM 866 C CA . GLU A 1 105 ? 4.609 9.938 -3.404 1 64 105 GLU A CA 1
ATOM 867 C C . GLU A 1 105 ? 5.883 10.773 -3.438 1 64 105 GLU A C 1
ATOM 869 O O . GLU A 1 105 ? 5.867 11.953 -3.084 1 64 105 GLU A O 1
ATOM 874 N N . PHE A 1 106 ? 6.957 10.234 -3.068 1 53.44 106 PHE A N 1
ATOM 875 C CA . PHE A 1 106 ? 8.102 11.109 -3.279 1 53.44 106 PHE A CA 1
ATOM 876 C C . PHE A 1 106 ? 8.477 11.164 -4.754 1 53.44 106 PHE A C 1
ATOM 878 O O . PHE A 1 106 ? 9.086 12.133 -5.211 1 53.44 106 PHE A O 1
ATOM 885 N N . ILE A 1 107 ? 8.125 10.109 -5.559 1 53.62 107 ILE A N 1
ATOM 886 C CA . ILE A 1 107 ? 8.836 9.953 -6.824 1 53.62 107 ILE A CA 1
ATOM 887 C C . ILE A 1 107 ? 7.844 10.016 -7.984 1 53.62 107 ILE A C 1
ATOM 889 O O . ILE A 1 107 ? 6.641 9.836 -7.793 1 53.62 107 ILE A O 1
ATOM 893 N N . LYS A 1 108 ? 8.461 10.398 -9.094 1 59.62 108 LYS A N 1
ATOM 894 C CA . LYS A 1 108 ? 7.801 10.383 -10.391 1 59.62 108 LYS A CA 1
ATOM 895 C C . LYS A 1 108 ? 7.266 8.992 -10.719 1 59.62 108 LYS A C 1
ATOM 897 O O . LYS A 1 108 ? 7.887 7.984 -10.375 1 59.62 108 LYS A O 1
ATOM 902 N N . THR A 1 109 ? 6.191 8.859 -11.234 1 63.59 109 THR A N 1
ATOM 903 C CA . THR A 1 109 ? 5.531 7.641 -11.703 1 63.59 109 THR A CA 1
ATOM 904 C C . THR A 1 109 ? 6.422 6.891 -12.695 1 63.59 109 THR A C 1
ATOM 906 O O . THR A 1 109 ? 7.098 7.508 -13.516 1 63.59 109 THR A O 1
ATOM 909 N N . ARG A 1 110 ? 6.59 5.523 -12.438 1 66 110 ARG A N 1
ATOM 910 C CA . ARG A 1 110 ? 7.387 4.676 -13.312 1 66 110 ARG A CA 1
ATOM 911 C C . ARG A 1 110 ? 6.523 3.605 -13.977 1 66 110 ARG A C 1
ATOM 913 O O . ARG A 1 110 ? 5.516 3.18 -13.406 1 66 110 ARG A O 1
ATOM 920 N N . SER A 1 111 ? 6.914 3.174 -15.25 1 66.06 111 SER A N 1
ATOM 921 C CA . SER A 1 111 ? 6.324 2.014 -15.914 1 66.06 111 SER A CA 1
ATOM 922 C C . SER A 1 111 ? 6.875 0.711 -15.336 1 66.06 111 SER A C 1
ATOM 924 O O . SER A 1 111 ? 7.875 0.717 -14.617 1 66.06 111 SER A O 1
ATOM 926 N N . ILE A 1 112 ? 6.156 -0.397 -15.633 1 70.19 112 ILE A N 1
ATOM 927 C CA . ILE A 1 112 ? 6.633 -1.721 -15.242 1 70.19 112 ILE A CA 1
ATOM 928 C C . ILE A 1 112 ? 8.039 -1.945 -15.789 1 70.19 112 ILE A C 1
ATOM 930 O O . ILE A 1 112 ? 8.914 -2.457 -15.086 1 70.19 112 ILE A O 1
ATOM 934 N N . GLU A 1 113 ? 8.148 -1.564 -17.016 1 67 113 GLU A N 1
ATOM 935 C CA . GLU A 1 113 ? 9.438 -1.744 -17.688 1 67 113 GLU A CA 1
ATOM 936 C C . GLU A 1 113 ? 10.539 -0.967 -16.969 1 67 113 GLU A C 1
ATOM 938 O O . GLU A 1 113 ? 11.641 -1.479 -16.781 1 67 113 GLU A O 1
ATOM 943 N N . GLU A 1 114 ? 10.266 0.301 -16.562 1 69.62 114 GLU A N 1
ATOM 944 C CA . GLU A 1 114 ? 11.234 1.114 -15.836 1 69.62 114 GLU A CA 1
ATOM 945 C C . GLU A 1 114 ? 11.602 0.48 -14.492 1 69.62 114 GLU A C 1
ATOM 947 O O . GLU A 1 114 ? 12.742 0.566 -14.047 1 69.62 114 GLU A O 1
ATOM 952 N N . VAL A 1 115 ? 10.68 -0.126 -13.875 1 69.06 115 VAL A N 1
ATOM 953 C CA . VAL A 1 115 ? 10.891 -0.769 -12.586 1 69.06 115 VAL A CA 1
ATOM 954 C C . VAL A 1 115 ? 11.789 -1.988 -12.758 1 69.06 115 VAL A C 1
ATOM 956 O O . VAL A 1 115 ? 12.766 -2.156 -12.016 1 69.06 115 VAL A O 1
ATOM 959 N N . VAL A 1 116 ? 11.539 -2.752 -13.805 1 68.31 116 VAL A N 1
ATOM 960 C CA . VAL A 1 116 ? 12.266 -3.99 -14.047 1 68.31 116 VAL A CA 1
ATOM 961 C C . VAL A 1 116 ? 13.711 -3.67 -14.422 1 68.31 116 VAL A C 1
ATOM 963 O O . VAL A 1 116 ? 14.625 -4.441 -14.102 1 68.31 116 VAL A O 1
ATOM 966 N N . HIS A 1 117 ? 13.938 -2.535 -14.898 1 69.38 117 HIS A N 1
ATOM 967 C CA . HIS A 1 117 ? 15.258 -2.234 -15.43 1 69.38 117 HIS A CA 1
ATOM 968 C C . HIS A 1 117 ? 16.109 -1.485 -14.414 1 69.38 117 HIS A C 1
ATOM 970 O O . HIS A 1 117 ? 17.25 -1.119 -14.703 1 69.38 117 HIS A O 1
ATOM 976 N N . SER A 1 118 ? 15.609 -1.334 -13.258 1 72.19 118 SER A N 1
ATOM 977 C CA . SER A 1 118 ? 16.422 -0.733 -12.211 1 72.19 118 SER A CA 1
ATOM 978 C C . SER A 1 118 ? 17.484 -1.715 -11.703 1 72.19 118 SER A C 1
ATOM 980 O O . SER A 1 118 ? 17.312 -2.93 -11.812 1 72.19 118 SER A O 1
ATOM 982 N N . ALA A 1 119 ? 18.609 -1.242 -11.18 1 67.56 119 ALA A N 1
ATOM 983 C CA . ALA A 1 119 ? 19.797 -2.037 -10.891 1 67.56 119 ALA A CA 1
ATOM 984 C C . ALA A 1 119 ? 19.469 -3.225 -9.992 1 67.56 119 ALA A C 1
ATOM 986 O O . ALA A 1 119 ? 19.734 -4.375 -10.344 1 67.56 119 ALA A O 1
ATOM 987 N N . TRP A 1 120 ? 18.938 -3.057 -8.883 1 72.19 120 TRP A N 1
ATOM 988 C CA . TRP A 1 120 ? 18.641 -4.16 -7.973 1 72.19 120 TRP A CA 1
ATOM 989 C C . TRP A 1 120 ? 17.672 -5.148 -8.617 1 72.19 120 TRP A C 1
ATOM 991 O O . TRP A 1 120 ? 17.828 -6.363 -8.461 1 72.19 120 TRP A O 1
ATOM 1001 N N . ASN A 1 121 ? 16.812 -4.695 -9.352 1 83.19 121 ASN A N 1
ATOM 1002 C CA . ASN A 1 121 ? 15.812 -5.551 -9.984 1 83.19 121 ASN A CA 1
ATOM 1003 C C . ASN A 1 121 ? 16.438 -6.461 -11.039 1 83.19 121 ASN A C 1
ATOM 1005 O O . ASN A 1 121 ? 16.109 -7.648 -11.117 1 83.19 121 ASN A O 1
ATOM 1009 N N . ARG A 1 122 ? 17.453 -5.93 -11.68 1 85.12 122 ARG A N 1
ATOM 1010 C CA . ARG A 1 122 ? 18.125 -6.707 -12.719 1 85.12 122 ARG A CA 1
ATOM 1011 C C . ARG A 1 122 ? 18.938 -7.844 -12.117 1 85.12 122 ARG A C 1
ATOM 1013 O O . ARG A 1 122 ? 18.953 -8.961 -12.641 1 85.12 122 ARG A O 1
ATOM 1020 N N . GLU A 1 123 ? 19.594 -7.57 -11.062 1 89.25 123 GLU A N 1
ATOM 1021 C CA . GLU A 1 123 ? 20.359 -8.617 -10.391 1 89.25 123 GLU A CA 1
ATOM 1022 C C . GLU A 1 123 ? 19.453 -9.742 -9.906 1 89.25 123 GLU A C 1
ATOM 1024 O O . GLU A 1 123 ? 19.75 -10.922 -10.086 1 89.25 123 GLU A O 1
ATOM 1029 N N . THR A 1 124 ? 18.375 -9.359 -9.336 1 92.56 124 THR A N 1
ATOM 1030 C CA . THR A 1 124 ? 17.422 -10.352 -8.844 1 92.56 124 THR A CA 1
ATOM 1031 C C . THR A 1 124 ? 16.906 -11.234 -9.984 1 92.56 124 THR A C 1
ATOM 1033 O O . THR A 1 124 ? 16.844 -12.453 -9.844 1 92.56 124 THR A O 1
ATOM 1036 N N . ILE A 1 125 ? 16.625 -10.594 -11.055 1 93.62 125 ILE A N 1
ATOM 1037 C CA . ILE A 1 125 ? 16.094 -11.289 -12.219 1 93.62 125 ILE A CA 1
ATOM 1038 C C . ILE A 1 125 ? 17.141 -12.258 -12.766 1 93.62 125 ILE A C 1
ATOM 1040 O O . ILE A 1 125 ? 16.828 -13.422 -13.039 1 93.62 125 ILE A O 1
ATOM 1044 N N . GLU A 1 126 ? 18.328 -11.836 -12.852 1 94.12 126 GLU A N 1
ATOM 1045 C CA . GLU A 1 126 ? 19.422 -12.656 -13.398 1 94.12 126 GLU A CA 1
ATOM 1046 C C . GLU A 1 126 ? 19.719 -13.844 -12.484 1 94.12 126 GLU A C 1
ATOM 1048 O O . GLU A 1 126 ? 19.859 -14.977 -12.961 1 94.12 126 GLU A O 1
ATOM 1053 N N . TYR A 1 127 ? 19.812 -13.633 -11.234 1 94.5 127 TYR A N 1
ATOM 1054 C CA . TYR A 1 127 ? 20.094 -14.711 -10.289 1 94.5 127 TYR A CA 1
ATOM 1055 C C . TYR A 1 127 ? 18.938 -15.695 -10.219 1 94.5 127 TYR A C 1
ATOM 1057 O O . TYR A 1 127 ? 19.156 -16.906 -10.078 1 94.5 127 TYR A O 1
ATOM 1065 N N . SER A 1 128 ? 17.75 -15.195 -10.305 1 95.38 128 SER A N 1
ATOM 1066 C CA . SER A 1 128 ? 16.594 -16.062 -10.297 1 95.38 128 SER A CA 1
ATOM 1067 C C . SER A 1 128 ? 16.562 -16.953 -11.539 1 95.38 128 SER A C 1
ATOM 1069 O O . SER A 1 128 ? 16.219 -18.141 -11.461 1 95.38 128 SER A O 1
ATOM 1071 N N . ALA A 1 129 ? 16.875 -16.344 -12.703 1 96.19 129 ALA A N 1
ATOM 1072 C CA . ALA A 1 129 ? 16.938 -17.109 -13.938 1 96.19 129 ALA A CA 1
ATOM 1073 C C . ALA A 1 129 ? 17.906 -18.281 -13.805 1 96.19 129 ALA A C 1
ATOM 1075 O O . ALA A 1 129 ? 17.594 -19.406 -14.219 1 96.19 129 ALA A O 1
ATOM 1076 N N . GLN A 1 130 ? 19.016 -18.016 -13.258 1 96.38 130 GLN A N 1
ATOM 1077 C CA . GLN A 1 130 ? 20.031 -19.047 -13.047 1 96.38 130 GLN A CA 1
ATOM 1078 C C . GLN A 1 130 ? 19.562 -20.094 -12.039 1 96.38 130 GLN A C 1
ATOM 1080 O O . GLN A 1 130 ? 19.656 -21.297 -12.289 1 96.38 130 GLN A O 1
ATOM 1085 N N . GLN A 1 131 ? 19.078 -19.703 -10.953 1 96.31 131 GLN A N 1
ATOM 1086 C CA . GLN A 1 131 ? 18.656 -20.562 -9.867 1 96.31 131 GLN A CA 1
ATOM 1087 C C . GLN A 1 131 ? 17.578 -21.547 -10.328 1 96.31 131 GLN A C 1
ATOM 1089 O O . GLN A 1 131 ? 17.594 -22.719 -9.969 1 96.31 131 GLN A O 1
ATOM 1094 N N . PHE A 1 132 ? 16.656 -21.031 -11.141 1 97.06 132 PHE A N 1
ATOM 1095 C CA . PHE A 1 132 ? 15.484 -21.844 -11.461 1 97.06 132 PHE A CA 1
ATOM 1096 C C . PHE A 1 132 ? 15.609 -22.453 -12.852 1 97.06 132 PHE A C 1
ATOM 1098 O O . PHE A 1 132 ? 14.734 -23.203 -13.289 1 97.06 132 PHE A O 1
ATOM 1105 N N . GLY A 1 133 ? 16.641 -22.156 -13.578 1 96.88 133 GLY A N 1
ATOM 1106 C CA . GLY A 1 133 ? 16.859 -22.688 -14.914 1 96.88 133 GLY A CA 1
ATOM 1107 C C . GLY A 1 133 ? 15.836 -22.203 -15.922 1 96.88 133 GLY A C 1
ATOM 1108 O O . GLY A 1 133 ? 15.336 -22.984 -16.734 1 96.88 133 GLY A O 1
ATOM 1109 N N . ILE A 1 134 ? 15.453 -20.938 -15.828 1 97.06 134 ILE A N 1
ATOM 1110 C CA . ILE A 1 134 ? 14.484 -20.359 -16.75 1 97.06 134 ILE A CA 1
ATOM 1111 C C . ILE A 1 134 ? 15.133 -19.234 -17.531 1 97.06 134 ILE A C 1
ATOM 1113 O O . ILE A 1 134 ? 16.234 -18.797 -17.219 1 97.06 134 ILE A O 1
ATOM 1117 N N . THR A 1 135 ? 14.43 -18.75 -18.594 1 96.94 135 THR A N 1
ATOM 1118 C CA . THR A 1 135 ? 14.961 -17.656 -19.406 1 96.94 135 THR A CA 1
ATOM 1119 C C . THR A 1 135 ? 14.867 -16.328 -18.656 1 96.94 135 THR A C 1
ATOM 1121 O O . THR A 1 135 ? 14.117 -16.203 -17.688 1 96.94 135 THR A O 1
ATOM 1124 N N . ILE A 1 136 ? 15.586 -15.32 -19.094 1 94.75 136 ILE A N 1
ATOM 1125 C CA . ILE A 1 136 ? 15.547 -13.977 -18.516 1 94.75 136 ILE A CA 1
ATOM 1126 C C . ILE A 1 136 ? 14.125 -13.422 -18.609 1 94.75 136 ILE A C 1
ATOM 1128 O O . ILE A 1 136 ? 13.625 -12.82 -17.656 1 94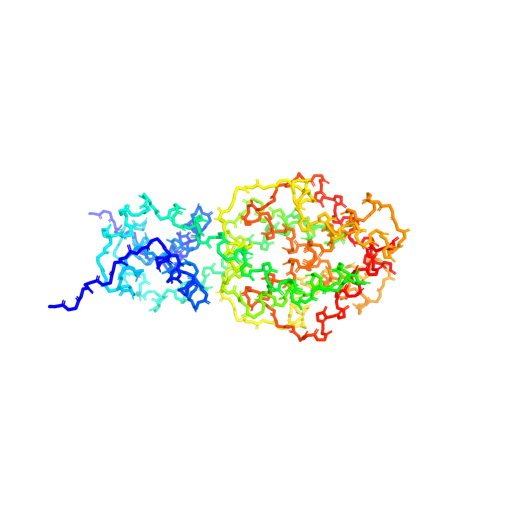.75 136 ILE A O 1
ATOM 1132 N N . LYS A 1 137 ? 13.477 -13.648 -19.703 1 94.31 137 LYS A N 1
ATOM 1133 C CA . LYS A 1 137 ? 12.109 -13.172 -19.891 1 94.31 137 LYS A CA 1
ATOM 1134 C C . LYS A 1 137 ? 11.164 -13.812 -18.891 1 94.31 137 LYS A C 1
ATOM 1136 O O . LYS A 1 137 ? 10.312 -13.133 -18.312 1 94.31 137 LYS A O 1
ATOM 1141 N N . GLU A 1 138 ? 11.32 -15.148 -18.688 1 96.38 138 GLU A N 1
ATOM 1142 C CA . GLU A 1 138 ? 10.516 -15.852 -17.688 1 96.38 138 GLU A CA 1
ATOM 1143 C C . GLU A 1 138 ? 10.805 -15.336 -16.281 1 96.38 138 GLU A C 1
ATOM 1145 O O . GLU A 1 138 ? 9.898 -15.227 -15.461 1 96.38 138 GLU A O 1
ATOM 1150 N N . SER A 1 139 ? 12.07 -15.062 -16.047 1 95.75 139 SER A N 1
ATOM 1151 C CA . SER A 1 139 ? 12.469 -14.547 -14.742 1 95.75 139 SER A CA 1
ATOM 1152 C C . SER A 1 139 ? 11.914 -13.148 -14.508 1 95.75 139 SER A C 1
ATOM 1154 O O . SER A 1 139 ? 11.57 -12.797 -13.375 1 95.75 139 SER A O 1
ATOM 1156 N N . GLU A 1 140 ? 11.828 -12.305 -15.547 1 93.56 140 GLU A N 1
ATOM 1157 C CA . GLU A 1 140 ? 11.211 -10.984 -15.445 1 93.56 140 GLU A CA 1
ATOM 1158 C C . GLU A 1 140 ? 9.75 -11.086 -15.031 1 93.56 140 GLU A C 1
ATOM 1160 O O . GLU A 1 140 ? 9.273 -10.32 -14.195 1 93.56 140 GLU A O 1
ATOM 1165 N N . ILE A 1 141 ? 9.078 -12.016 -15.594 1 94.44 141 ILE A N 1
ATOM 1166 C CA . ILE A 1 141 ? 7.668 -12.242 -15.289 1 94.44 141 ILE A CA 1
ATOM 1167 C C . ILE A 1 141 ? 7.52 -12.727 -13.852 1 94.44 141 ILE A C 1
ATOM 1169 O O . ILE A 1 141 ? 6.676 -12.227 -13.102 1 94.44 141 ILE A O 1
ATOM 1173 N N . LEU A 1 142 ? 8.383 -13.672 -13.516 1 96.5 142 LEU A N 1
ATOM 1174 C CA . LEU A 1 142 ? 8.383 -14.172 -12.148 1 96.5 142 LEU A CA 1
ATOM 1175 C C . LEU A 1 142 ? 8.641 -13.047 -11.148 1 96.5 142 LEU A C 1
ATOM 1177 O O . LEU A 1 142 ? 7.922 -12.914 -10.156 1 96.5 142 LEU A O 1
ATOM 1181 N N . TYR A 1 143 ? 9.641 -12.266 -11.414 1 95.06 143 TYR A N 1
ATOM 1182 C CA . TYR A 1 143 ? 10.023 -11.164 -10.539 1 95.06 143 TYR A CA 1
ATOM 1183 C C . TYR A 1 143 ? 8.875 -10.18 -10.375 1 95.06 143 TYR A C 1
ATOM 1185 O O . TYR A 1 143 ? 8.555 -9.758 -9.258 1 95.06 143 TYR A O 1
ATOM 1193 N N . ARG A 1 144 ? 8.273 -9.758 -11.422 1 93.81 144 ARG A N 1
ATOM 1194 C CA . ARG A 1 144 ? 7.172 -8.805 -11.398 1 93.81 144 ARG A CA 1
ATOM 1195 C C . ARG A 1 144 ? 6.035 -9.305 -10.508 1 93.81 144 ARG A C 1
ATOM 1197 O O . ARG A 1 144 ? 5.531 -8.562 -9.664 1 93.81 144 ARG A O 1
ATOM 1204 N N . ASP A 1 145 ? 5.668 -10.523 -10.734 1 97 145 ASP A N 1
ATOM 1205 C CA . ASP A 1 145 ? 4.539 -11.078 -9.992 1 97 145 ASP A CA 1
ATOM 1206 C C . ASP A 1 145 ? 4.871 -11.195 -8.5 1 97 145 ASP A C 1
ATOM 1208 O O . ASP A 1 145 ? 4.039 -10.883 -7.648 1 97 145 ASP A O 1
ATOM 1212 N N . ILE A 1 146 ? 6.078 -11.633 -8.25 1 97.69 146 ILE A N 1
ATOM 1213 C CA . ILE A 1 146 ? 6.477 -11.766 -6.855 1 97.69 146 ILE A CA 1
ATOM 1214 C C . ILE A 1 146 ? 6.594 -10.391 -6.215 1 97.69 146 ILE A C 1
ATOM 1216 O O . ILE A 1 146 ? 6.27 -10.211 -5.039 1 97.69 146 ILE A O 1
ATOM 1220 N N . ARG A 1 147 ? 7.02 -9.43 -6.965 1 94.81 147 ARG A N 1
ATOM 1221 C CA . ARG A 1 147 ? 7.113 -8.062 -6.453 1 94.81 147 ARG A CA 1
ATOM 1222 C C . ARG A 1 147 ? 5.738 -7.527 -6.07 1 94.81 147 ARG A C 1
ATOM 1224 O O . ARG A 1 147 ? 5.574 -6.918 -5.008 1 94.81 147 ARG A O 1
ATOM 1231 N N . PHE A 1 148 ? 4.715 -7.73 -6.895 1 95.94 148 PHE A N 1
ATOM 1232 C CA . PHE A 1 148 ? 3.361 -7.297 -6.57 1 95.94 148 PHE A CA 1
ATOM 1233 C C . PHE A 1 148 ? 2.855 -7.996 -5.312 1 95.94 148 PHE A C 1
ATOM 1235 O O . PHE A 1 148 ? 2.291 -7.355 -4.426 1 95.94 148 PHE A O 1
ATOM 1242 N N . TYR A 1 149 ? 3.09 -9.281 -5.246 1 98.12 149 TYR A N 1
ATOM 1243 C CA . TYR A 1 149 ? 2.674 -10.094 -4.102 1 98.12 149 TYR A CA 1
ATOM 1244 C C . TYR A 1 149 ? 3.35 -9.617 -2.824 1 98.12 149 TYR A C 1
ATOM 1246 O O . TYR A 1 149 ? 2.689 -9.414 -1.803 1 98.12 149 TYR A O 1
ATOM 1254 N N . THR A 1 150 ? 4.637 -9.391 -2.922 1 97.94 150 THR A N 1
ATOM 1255 C CA . THR A 1 150 ? 5.453 -8.953 -1.792 1 97.94 150 THR A CA 1
ATOM 1256 C C . THR A 1 150 ? 5.043 -7.559 -1.339 1 97.94 150 THR A C 1
ATOM 1258 O O . THR A 1 150 ? 4.902 -7.305 -0.141 1 97.94 150 THR A O 1
ATOM 1261 N N . HIS A 1 151 ? 4.871 -6.676 -2.271 1 96.06 151 HIS A N 1
ATOM 1262 C CA . HIS A 1 151 ? 4.426 -5.324 -1.951 1 96.06 151 HIS A CA 1
ATOM 1263 C C . HIS A 1 151 ? 3.053 -5.34 -1.287 1 96.06 151 HIS A C 1
ATOM 1265 O O . HIS A 1 151 ? 2.783 -4.535 -0.39 1 96.06 151 HIS A O 1
ATOM 1271 N N . GLY A 1 152 ? 2.189 -6.246 -1.711 1 96.44 152 GLY A N 1
ATOM 1272 C CA . GLY A 1 152 ? 0.884 -6.398 -1.087 1 96.44 152 GLY A CA 1
ATOM 1273 C C . GLY A 1 152 ? 0.965 -6.766 0.382 1 96.44 152 GLY A C 1
ATOM 1274 O O . GLY A 1 152 ? 0.288 -6.164 1.217 1 96.44 152 GLY A O 1
ATOM 1275 N N . ILE A 1 153 ? 1.795 -7.664 0.677 1 96.5 153 ILE A N 1
ATOM 1276 C CA . ILE A 1 153 ? 1.994 -8.07 2.062 1 96.5 153 ILE A CA 1
ATOM 1277 C C . ILE A 1 153 ? 2.596 -6.918 2.861 1 96.5 153 ILE A C 1
ATOM 1279 O O . ILE A 1 153 ? 2.076 -6.547 3.916 1 96.5 153 ILE A O 1
ATOM 1283 N N . ALA A 1 154 ? 3.625 -6.34 2.301 1 96.31 154 ALA A N 1
ATOM 1284 C CA . ALA A 1 154 ? 4.363 -5.285 2.992 1 96.31 154 ALA A CA 1
ATOM 1285 C C . ALA A 1 154 ? 3.455 -4.102 3.312 1 96.31 154 ALA A C 1
ATOM 1287 O O . ALA A 1 154 ? 3.479 -3.578 4.43 1 96.31 154 ALA A O 1
ATOM 1288 N N . THR A 1 155 ? 2.646 -3.713 2.365 1 93.81 155 THR A N 1
ATOM 1289 C CA . THR A 1 155 ? 1.822 -2.525 2.557 1 93.81 155 THR A CA 1
ATOM 1290 C C . THR A 1 155 ? 0.635 -2.83 3.465 1 93.81 155 THR A C 1
ATOM 1292 O O . THR A 1 155 ? 0.116 -1.938 4.141 1 93.81 155 THR A O 1
ATOM 1295 N N . GLN A 1 156 ? 0.178 -4.07 3.518 1 91.12 156 GLN A N 1
ATOM 1296 C CA . GLN A 1 156 ? -0.849 -4.434 4.488 1 91.12 156 GLN A CA 1
ATOM 1297 C C . GLN A 1 156 ? -0.305 -4.371 5.914 1 91.12 156 GLN A C 1
ATOM 1299 O O . GLN A 1 156 ? -1.004 -3.936 6.832 1 91.12 156 GLN A O 1
ATOM 1304 N N . ILE A 1 157 ? 0.887 -4.816 6.035 1 91.06 157 ILE A N 1
ATOM 1305 C CA . ILE A 1 157 ? 1.541 -4.746 7.34 1 91.06 157 ILE A CA 1
ATOM 1306 C C . ILE A 1 157 ? 1.814 -3.287 7.699 1 91.06 157 ILE A C 1
ATOM 1308 O O . ILE A 1 157 ? 1.503 -2.848 8.812 1 91.06 157 ILE A O 1
ATOM 1312 N N . TYR A 1 158 ? 2.352 -2.561 6.781 1 90.81 158 TYR A N 1
ATOM 1313 C CA . TYR A 1 158 ? 2.654 -1.147 6.969 1 90.81 158 TYR A CA 1
ATOM 1314 C C . TYR A 1 158 ? 1.418 -0.381 7.426 1 90.81 158 TYR A C 1
ATOM 1316 O O . TYR A 1 158 ? 1.489 0.43 8.352 1 90.81 158 TYR A O 1
ATOM 1324 N N . GLY A 1 159 ? 0.308 -0.598 6.758 1 85.44 159 GLY A N 1
ATOM 1325 C CA . GLY A 1 159 ? -0.925 0.113 7.059 1 85.44 159 GLY A CA 1
ATOM 1326 C C . GLY A 1 159 ? -1.567 -0.326 8.359 1 85.44 159 GLY A C 1
ATOM 1327 O O . GLY A 1 159 ? -2.559 0.261 8.797 1 85.44 159 GLY A O 1
ATOM 1328 N N . GLY A 1 160 ? -0.958 -1.355 8.992 1 84.19 160 GLY A N 1
ATOM 1329 C CA . GLY A 1 160 ? -1.499 -1.852 10.242 1 84.19 160 GLY A CA 1
ATOM 1330 C C . GLY A 1 160 ? -2.732 -2.715 10.062 1 84.19 160 GLY A C 1
ATOM 1331 O O . GLY A 1 160 ? -3.465 -2.973 11.023 1 84.19 160 GLY A O 1
ATOM 1332 N N . ASN A 1 161 ? -3 -3.143 8.859 1 80.12 161 ASN A N 1
ATOM 1333 C CA . ASN A 1 161 ? -4.211 -3.893 8.547 1 80.12 161 ASN A CA 1
ATOM 1334 C C . ASN A 1 161 ? -4.02 -5.391 8.773 1 80.12 161 ASN A C 1
ATOM 1336 O O . ASN A 1 161 ? -4.992 -6.145 8.828 1 80.12 161 ASN A O 1
ATOM 1340 N N . MET A 1 162 ? -2.746 -5.734 8.938 1 83.81 162 MET A N 1
ATOM 1341 C CA . MET A 1 162 ? -2.447 -7.156 9.07 1 83.81 162 MET A CA 1
ATOM 1342 C C . MET A 1 162 ? -1.225 -7.375 9.953 1 83.81 162 MET A C 1
ATOM 1344 O O . MET A 1 162 ? -0.257 -6.617 9.883 1 83.81 162 MET A O 1
ATOM 1348 N N . ALA A 1 163 ? -1.373 -8.352 10.781 1 86.19 163 ALA A N 1
ATOM 1349 C CA . ALA A 1 163 ? -0.234 -8.836 11.555 1 86.19 163 ALA A CA 1
ATOM 1350 C C . ALA A 1 163 ? 0.172 -10.242 11.117 1 86.19 163 ALA A C 1
ATOM 1352 O O . ALA A 1 163 ? -0.664 -11.148 11.055 1 86.19 163 ALA A O 1
ATOM 1353 N N . LEU A 1 164 ? 1.426 -10.391 10.711 1 90.56 164 LEU A N 1
ATOM 1354 C CA . LEU A 1 164 ? 1.929 -11.688 10.281 1 90.56 164 LEU A CA 1
ATOM 1355 C C . LEU A 1 164 ? 3.191 -12.062 11.039 1 90.56 164 LEU A C 1
ATOM 1357 O O . LEU A 1 164 ? 4.055 -11.219 11.289 1 90.56 164 LEU A O 1
ATOM 1361 N N . LYS A 1 165 ? 3.186 -13.344 11.438 1 92.38 165 LYS A N 1
ATOM 1362 C CA . LYS A 1 165 ? 4.414 -13.875 12.016 1 92.38 165 LYS A CA 1
ATOM 1363 C C . LYS A 1 165 ? 5.457 -14.148 10.938 1 92.38 165 LYS A C 1
ATOM 1365 O O . LYS A 1 165 ? 5.113 -14.344 9.766 1 92.38 165 LYS A O 1
ATOM 1370 N N . GLU A 1 166 ? 6.734 -14.086 11.344 1 94.81 166 GLU A N 1
ATOM 1371 C CA . GLU A 1 166 ? 7.828 -14.32 10.406 1 94.81 166 GLU A CA 1
ATOM 1372 C C . GLU A 1 166 ? 7.641 -15.641 9.664 1 94.81 166 GLU A C 1
ATOM 1374 O O . GLU A 1 166 ? 7.812 -15.703 8.445 1 94.81 166 GLU A O 1
ATOM 1379 N N . GLU A 1 167 ? 7.289 -16.641 10.336 1 95.56 167 GLU A N 1
ATOM 1380 C CA . GLU A 1 167 ? 7.121 -17.953 9.734 1 95.56 167 GLU A CA 1
ATOM 1381 C C . GLU A 1 167 ? 6.012 -17.953 8.688 1 95.56 167 GLU A C 1
ATOM 1383 O O . GLU A 1 167 ? 6.105 -18.641 7.668 1 95.56 167 GLU A O 1
ATOM 1388 N N . GLU A 1 168 ? 4.961 -17.219 8.938 1 95.06 168 GLU A N 1
ATOM 1389 C CA . GLU A 1 168 ? 3.871 -17.094 7.977 1 95.06 168 GLU A CA 1
ATOM 1390 C C . GLU A 1 168 ? 4.344 -16.422 6.691 1 95.06 168 GLU A C 1
ATOM 1392 O O . GLU A 1 168 ? 4.016 -16.859 5.594 1 95.06 168 GLU A O 1
ATOM 1397 N N . ILE A 1 169 ? 5.141 -15.375 6.895 1 97.44 169 ILE A N 1
ATOM 1398 C CA . ILE A 1 169 ? 5.668 -14.641 5.75 1 97.44 169 ILE A CA 1
ATOM 1399 C C . ILE A 1 169 ? 6.547 -15.555 4.906 1 97.44 169 ILE A C 1
ATOM 1401 O O . ILE A 1 169 ? 6.438 -15.57 3.676 1 97.44 169 ILE A O 1
ATOM 1405 N N . GLN A 1 170 ? 7.375 -16.344 5.598 1 97.75 170 GLN A N 1
ATOM 1406 C CA . GLN A 1 170 ? 8.266 -17.266 4.898 1 97.75 170 GLN A CA 1
ATOM 1407 C C . GLN A 1 170 ? 7.469 -18.281 4.082 1 97.75 170 GLN A C 1
ATOM 1409 O O . GLN A 1 170 ? 7.781 -18.531 2.916 1 97.75 170 GLN A O 1
ATOM 1414 N N . THR A 1 171 ? 6.484 -18.781 4.688 1 97.62 171 THR A N 1
ATOM 1415 C CA . THR A 1 171 ? 5.648 -19.781 4.023 1 97.62 171 THR A CA 1
ATOM 1416 C C . THR A 1 171 ? 4.914 -19.172 2.838 1 97.62 171 THR A C 1
ATOM 1418 O O . THR A 1 171 ? 4.867 -19.75 1.757 1 97.62 171 THR A O 1
ATOM 1421 N N . LEU A 1 172 ? 4.363 -18 3.027 1 97.38 172 LEU A N 1
ATOM 1422 C CA . LEU A 1 172 ? 3.637 -17.312 1.97 1 97.38 172 LEU A CA 1
ATOM 1423 C C . LEU A 1 172 ? 4.539 -17.047 0.77 1 97.38 172 LEU A C 1
ATOM 1425 O O . LEU A 1 172 ? 4.156 -17.312 -0.372 1 97.38 172 LEU A O 1
ATOM 1429 N N . LEU A 1 173 ? 5.746 -16.594 1.038 1 98.31 173 LEU A N 1
ATOM 1430 C CA . LEU A 1 173 ? 6.672 -16.234 -0.034 1 98.31 173 LEU A CA 1
ATOM 1431 C C . LEU A 1 173 ? 7.125 -17.484 -0.786 1 98.31 173 LEU A C 1
ATOM 1433 O O . LEU A 1 173 ? 7.168 -17.5 -2.018 1 98.31 173 LEU A O 1
ATOM 1437 N N . LYS A 1 174 ? 7.48 -18.516 -0.05 1 97.94 174 LYS A N 1
ATOM 1438 C CA . LYS A 1 174 ? 7.902 -19.75 -0.694 1 97.94 174 LYS A CA 1
ATOM 1439 C C . LYS A 1 174 ? 6.789 -20.328 -1.573 1 97.94 174 LYS A C 1
ATOM 1441 O O . LYS A 1 174 ? 7.043 -20.75 -2.703 1 97.94 174 LYS A O 1
ATOM 1446 N N . ASN A 1 175 ? 5.633 -20.312 -1.042 1 97.62 175 ASN A N 1
ATOM 1447 C CA . ASN A 1 175 ? 4.492 -20.797 -1.805 1 97.62 175 ASN A CA 1
ATOM 1448 C C . ASN A 1 175 ? 4.25 -19.953 -3.057 1 97.62 175 ASN A C 1
ATOM 1450 O O . ASN A 1 175 ? 3.992 -20.5 -4.133 1 97.62 175 ASN A O 1
ATOM 1454 N N . ALA A 1 176 ? 4.27 -18.641 -2.93 1 98.12 176 ALA A N 1
ATOM 1455 C CA . ALA A 1 176 ? 4.043 -17.75 -4.066 1 98.12 176 ALA A CA 1
ATOM 1456 C C . ALA A 1 176 ? 5.078 -17.984 -5.16 1 98.12 176 ALA A C 1
ATOM 1458 O O . ALA A 1 176 ? 4.73 -18.094 -6.34 1 98.12 176 ALA A O 1
ATOM 1459 N N . ILE A 1 177 ? 6.34 -18.094 -4.746 1 98.06 177 ILE A N 1
ATOM 1460 C CA . ILE A 1 177 ? 7.406 -18.328 -5.719 1 98.06 177 ILE A CA 1
ATOM 1461 C C . ILE A 1 177 ? 7.18 -19.656 -6.438 1 98.06 177 ILE A C 1
ATOM 1463 O O . ILE A 1 177 ? 7.277 -19.719 -7.664 1 98.06 177 ILE A O 1
ATOM 1467 N N . ASN A 1 178 ? 6.836 -20.641 -5.715 1 97.38 178 ASN A N 1
ATOM 1468 C CA . ASN A 1 178 ? 6.582 -21.953 -6.305 1 97.38 178 ASN A CA 1
ATOM 1469 C C . ASN A 1 178 ? 5.414 -21.906 -7.285 1 97.38 178 ASN A C 1
ATOM 1471 O O . ASN A 1 178 ? 5.469 -22.531 -8.344 1 97.38 178 ASN A O 1
ATOM 1475 N N . LYS A 1 179 ? 4.355 -21.203 -6.918 1 97.62 179 LYS A N 1
ATOM 1476 C CA . LYS A 1 179 ? 3.16 -21.125 -7.754 1 97.62 179 LYS A CA 1
ATOM 1477 C C . LYS A 1 179 ? 3.449 -20.359 -9.039 1 97.62 179 LYS A C 1
ATOM 1479 O O . LYS A 1 179 ? 3.016 -20.766 -10.125 1 97.62 179 LYS A O 1
ATOM 1484 N N . PHE A 1 180 ? 4.203 -19.297 -8.961 1 97.31 180 PHE A N 1
ATOM 1485 C CA . PHE A 1 180 ? 4.438 -18.453 -10.125 1 97.31 180 PHE A CA 1
ATOM 1486 C C . PHE A 1 180 ? 5.516 -19.062 -11.023 1 97.31 180 PHE A C 1
ATOM 1488 O O . PHE A 1 180 ? 5.656 -18.672 -12.18 1 97.31 180 PHE A O 1
ATOM 1495 N N . LEU A 1 181 ? 6.289 -19.984 -10.484 1 95.38 181 LEU A N 1
ATOM 1496 C CA . LEU A 1 181 ? 7.289 -20.688 -11.281 1 95.38 181 LEU A CA 1
ATOM 1497 C C . LEU A 1 181 ? 6.633 -21.703 -12.203 1 95.38 181 LEU A C 1
ATOM 1499 O O . LEU A 1 181 ? 7.207 -22.078 -13.227 1 95.38 181 LEU A O 1
ATOM 1503 N N . LYS A 1 182 ? 5.508 -22.219 -11.852 1 85.44 182 LYS A N 1
ATOM 1504 C CA . LYS A 1 182 ? 4.82 -23.25 -12.633 1 85.44 182 LYS A CA 1
ATOM 1505 C C . LYS A 1 182 ? 4.039 -22.625 -13.789 1 85.44 182 LYS A C 1
ATOM 1507 O O . LYS A 1 182 ? 3.961 -23.219 -14.867 1 85.44 182 LYS A O 1
ATOM 1512 N N . MET B 1 1 ? -33 37.312 8.281 1 50.66 1 MET B N 1
ATOM 1513 C CA . MET B 1 1 ? -31.75 36.656 7.879 1 50.66 1 MET B CA 1
ATOM 1514 C C . MET B 1 1 ? -32 35.188 7.52 1 50.66 1 MET B C 1
ATOM 1516 O O . MET B 1 1 ? -32.844 34.531 8.148 1 50.66 1 MET B O 1
ATOM 1520 N N . PRO B 1 2 ? -31.781 34.656 6.332 1 51.66 2 PRO B N 1
ATOM 1521 C CA . PRO B 1 2 ? -32.125 33.281 6.02 1 51.66 2 PRO B CA 1
ATOM 1522 C C . PRO B 1 2 ? -31.641 32.281 7.094 1 51.66 2 PRO B C 1
ATOM 1524 O O . PRO B 1 2 ? -30.625 32.562 7.766 1 51.66 2 PRO B O 1
ATOM 1527 N N . PRO B 1 3 ? -32.5 31.469 7.531 1 53.81 3 PRO B N 1
ATOM 1528 C CA . PRO B 1 3 ? -32.125 30.594 8.648 1 53.81 3 PRO B CA 1
ATOM 1529 C C . PRO B 1 3 ? -30.797 29.906 8.445 1 53.81 3 PRO B C 1
ATOM 1531 O O . PRO B 1 3 ? -30.438 29.578 7.309 1 53.81 3 PRO B O 1
ATOM 1534 N N . LYS B 1 4 ? -29.781 30.297 9.227 1 60.06 4 LYS B N 1
ATOM 1535 C CA . LYS B 1 4 ? -28.469 29.656 9.18 1 60.06 4 LYS B CA 1
ATOM 1536 C C . LYS B 1 4 ? -28.609 28.141 8.992 1 60.06 4 LYS B C 1
ATOM 1538 O O . LYS B 1 4 ? -29.422 27.5 9.656 1 60.06 4 LYS B O 1
ATOM 1543 N N . THR B 1 5 ? -28.359 27.594 7.867 1 66.12 5 THR B N 1
ATOM 1544 C CA . THR B 1 5 ? -28.406 26.156 7.609 1 66.12 5 THR B CA 1
ATOM 1545 C C . THR B 1 5 ? -27.859 25.375 8.797 1 66.12 5 THR B C 1
ATOM 1547 O O . THR B 1 5 ? -26.797 25.688 9.32 1 66.12 5 THR B O 1
ATOM 1550 N N . ARG B 1 6 ? -28.797 24.641 9.5 1 85.5 6 ARG B N 1
ATOM 1551 C CA . ARG B 1 6 ? -28.422 23.828 10.656 1 85.5 6 ARG B CA 1
ATOM 1552 C C . ARG B 1 6 ? -27.344 22.812 10.281 1 85.5 6 ARG B C 1
ATOM 1554 O O . ARG B 1 6 ? -27.469 22.109 9.273 1 85.5 6 ARG B O 1
ATOM 1561 N N . ILE B 1 7 ? -26.156 23 10.875 1 92.12 7 ILE B N 1
ATOM 1562 C CA . ILE B 1 7 ? -25.078 22.047 10.695 1 92.12 7 ILE B CA 1
ATOM 1563 C C . ILE B 1 7 ? -25.453 20.703 11.344 1 92.12 7 ILE B C 1
ATOM 1565 O O . ILE B 1 7 ? -25.422 20.578 12.57 1 92.12 7 ILE B O 1
ATOM 1569 N N . THR B 1 8 ? -25.891 19.781 10.477 1 94.62 8 THR B N 1
ATOM 1570 C CA . THR B 1 8 ? -26.297 18.484 10.961 1 94.62 8 THR B CA 1
ATOM 1571 C C . THR B 1 8 ? -25.172 17.469 10.836 1 94.62 8 THR B C 1
ATOM 1573 O O . THR B 1 8 ? -24.172 17.719 10.156 1 94.62 8 THR B O 1
ATOM 1576 N N . LYS B 1 9 ? -25.391 16.406 11.516 1 97.06 9 LYS B N 1
ATOM 1577 C CA . LYS B 1 9 ? -24.438 15.297 11.422 1 97.06 9 LYS B CA 1
ATOM 1578 C C . LYS B 1 9 ? -24.25 14.859 9.969 1 97.06 9 LYS B C 1
ATOM 1580 O O . LYS B 1 9 ? -23.125 14.672 9.516 1 97.06 9 LYS B O 1
ATOM 1585 N N . GLU B 1 10 ? -25.328 14.758 9.266 1 96.94 10 GLU B N 1
ATOM 1586 C CA . GLU B 1 10 ? -25.312 14.297 7.883 1 96.94 10 GLU B CA 1
ATOM 1587 C C . GLU B 1 10 ? -24.547 15.273 6.988 1 96.94 10 GLU B C 1
ATOM 1589 O O . GLU B 1 10 ? -23.797 14.859 6.113 1 96.94 10 GLU B O 1
ATOM 1594 N N . LEU B 1 11 ? -24.781 16.5 7.242 1 97.06 11 LEU B N 1
ATOM 1595 C CA . LEU B 1 11 ? -24.109 17.516 6.445 1 97.06 11 LEU B CA 1
ATOM 1596 C C . LEU B 1 11 ? -22.594 17.484 6.676 1 97.06 11 LEU B C 1
ATOM 1598 O O . LEU B 1 11 ? -21.812 17.625 5.727 1 97.06 11 LEU B O 1
ATOM 1602 N N . ILE B 1 12 ? -22.188 17.297 7.922 1 97.94 12 ILE B N 1
ATOM 1603 C CA . ILE B 1 12 ? -20.781 17.219 8.289 1 97.94 12 ILE B CA 1
ATOM 1604 C C . ILE B 1 12 ? -20.125 16.031 7.598 1 97.94 12 ILE B C 1
ATOM 1606 O O . ILE B 1 12 ? -19.062 16.156 6.992 1 97.94 12 ILE B O 1
ATOM 1610 N N . ILE B 1 13 ? -20.797 14.938 7.637 1 97.81 13 ILE B N 1
ATOM 1611 C CA . ILE B 1 13 ? -20.266 13.703 7.059 1 97.81 13 ILE B CA 1
ATOM 1612 C C . ILE B 1 13 ? -20.188 13.836 5.539 1 97.81 13 ILE B C 1
ATOM 1614 O O . ILE B 1 13 ? -19.188 13.445 4.926 1 97.81 13 ILE B O 1
ATOM 1618 N N . GLU B 1 14 ? -21.219 14.438 4.965 1 98.06 14 GLU B N 1
ATOM 1619 C CA . GLU B 1 14 ? -21.25 14.609 3.518 1 98.06 14 GLU B CA 1
ATOM 1620 C C . GLU B 1 14 ? -20.109 15.508 3.041 1 98.06 14 GLU B C 1
ATOM 1622 O O . GLU B 1 14 ? -19.438 15.203 2.055 1 98.06 14 GLU B O 1
ATOM 1627 N N . LYS B 1 15 ? -19.953 16.547 3.711 1 98.12 15 LYS B N 1
ATOM 1628 C CA . LYS B 1 15 ? -18.891 17.469 3.334 1 98.12 15 LYS B CA 1
ATOM 1629 C C . LYS B 1 15 ? -17.516 16.844 3.555 1 98.12 15 LYS B C 1
ATOM 1631 O O . LYS B 1 15 ? -16.609 17.016 2.736 1 98.12 15 LYS B O 1
ATOM 1636 N N . SER B 1 16 ? -17.391 16.109 4.637 1 97.81 16 SER B N 1
ATOM 1637 C CA . SER B 1 16 ? -16.156 15.383 4.887 1 97.81 16 SER B CA 1
ATOM 1638 C C . SER B 1 16 ? -15.859 14.391 3.77 1 97.81 16 SER B C 1
ATOM 1640 O O . SER B 1 16 ? -14.711 14.234 3.348 1 97.81 16 SER B O 1
ATOM 1642 N N . PHE B 1 17 ? -16.906 13.75 3.34 1 98 17 PHE B N 1
ATOM 1643 C CA . PHE B 1 17 ? -16.781 12.789 2.244 1 98 17 PHE B CA 1
ATOM 1644 C C . PHE B 1 17 ? -16.297 13.484 0.975 1 98 17 PHE B C 1
ATOM 1646 O O . PHE B 1 17 ? -15.367 13 0.32 1 98 17 PHE B O 1
ATOM 1653 N N . GLU B 1 18 ? -16.828 14.633 0.697 1 98.19 18 GLU B N 1
ATOM 1654 C CA . GLU B 1 18 ? -16.453 15.391 -0.491 1 98.19 18 GLU B CA 1
ATOM 1655 C C . GLU B 1 18 ? -15 15.836 -0.422 1 98.19 18 GLU B C 1
ATOM 1657 O O . GLU B 1 18 ? -14.258 15.719 -1.403 1 98.19 18 GLU B O 1
ATOM 1662 N N . ILE B 1 19 ? -14.641 16.328 0.689 1 97.44 19 ILE B N 1
ATOM 1663 C CA . ILE B 1 19 ? -13.273 16.781 0.897 1 97.44 19 ILE B CA 1
ATOM 1664 C C . ILE B 1 19 ? -12.312 15.602 0.733 1 97.44 19 ILE B C 1
ATOM 1666 O O . ILE B 1 19 ? -11.312 15.703 0.018 1 97.44 19 ILE B O 1
ATOM 1670 N N . THR B 1 20 ? -12.664 14.453 1.359 1 96.25 20 THR B N 1
ATOM 1671 C CA . THR B 1 20 ? -11.812 13.266 1.29 1 96.25 20 THR B CA 1
ATOM 1672 C C . THR B 1 20 ? -11.711 12.766 -0.146 1 96.25 20 THR B C 1
ATOM 1674 O O . THR B 1 20 ? -10.617 12.445 -0.618 1 96.25 20 THR B O 1
ATOM 1677 N N . LYS B 1 21 ? -12.812 12.758 -0.78 1 97.25 21 LYS B N 1
ATOM 1678 C CA . LYS B 1 21 ? -12.852 12.258 -2.15 1 97.25 21 LYS B CA 1
ATOM 1679 C C . LYS B 1 21 ? -12.039 13.156 -3.086 1 97.25 21 LYS B C 1
ATOM 1681 O O . LYS B 1 21 ? -11.305 12.664 -3.943 1 97.25 21 LYS B O 1
ATOM 1686 N N . SER B 1 22 ? -12.094 14.477 -2.906 1 96.69 22 SER B N 1
ATOM 1687 C CA . SER B 1 22 ? -11.492 15.422 -3.846 1 96.69 22 SER B CA 1
ATOM 1688 C C . SER B 1 22 ? -10.062 15.758 -3.451 1 96.69 22 SER B C 1
ATOM 1690 O O . SER B 1 22 ? -9.211 15.969 -4.316 1 96.69 22 SER B O 1
ATOM 1692 N N . GLU B 1 23 ? -9.766 15.734 -2.107 1 94.44 23 GLU B N 1
ATOM 1693 C CA . GLU B 1 23 ? -8.492 16.297 -1.667 1 94.44 23 GLU B CA 1
ATOM 1694 C C . GLU B 1 23 ? -7.715 15.312 -0.805 1 94.44 23 GLU B C 1
ATOM 1696 O O . GLU B 1 23 ? -6.531 15.523 -0.525 1 94.44 23 GLU B O 1
ATOM 1701 N N . GLY B 1 24 ? -8.32 14.211 -0.425 1 92.69 24 GLY B N 1
ATOM 1702 C CA . GLY B 1 24 ? -7.648 13.258 0.443 1 92.69 24 GLY B CA 1
ATOM 1703 C C . GLY B 1 24 ? -7.961 13.469 1.913 1 92.69 24 GLY B C 1
ATOM 1704 O O . GLY B 1 24 ? -8.125 14.602 2.361 1 92.69 24 GLY B O 1
ATOM 1705 N N . ILE B 1 25 ? -7.957 12.445 2.621 1 91.69 25 ILE B N 1
ATOM 1706 C CA . ILE B 1 25 ? -8.367 12.461 4.02 1 91.69 25 ILE B CA 1
ATOM 1707 C C . ILE B 1 25 ? -7.359 13.25 4.848 1 91.69 25 ILE B C 1
ATOM 1709 O O . ILE B 1 25 ? -7.703 13.812 5.891 1 91.69 25 ILE B O 1
ATOM 1713 N N . GLU B 1 26 ? -6.094 13.312 4.422 1 84.81 26 GLU B N 1
ATOM 1714 C CA . GLU B 1 26 ? -5.047 14.031 5.137 1 84.81 26 GLU B CA 1
ATOM 1715 C C . GLU B 1 26 ? -5.332 15.531 5.168 1 84.81 26 GLU B C 1
ATOM 1717 O O . GLU B 1 26 ? -4.781 16.25 6 1 84.81 26 GLU B O 1
ATOM 1722 N N . ASN B 1 27 ? -6.23 15.984 4.406 1 90.19 27 ASN B N 1
ATOM 1723 C CA . ASN B 1 27 ? -6.57 17.406 4.336 1 90.19 27 ASN B CA 1
ATOM 1724 C C . ASN B 1 27 ? -7.844 17.719 5.117 1 90.19 27 ASN B C 1
ATOM 1726 O O . ASN B 1 27 ? -8.266 18.875 5.18 1 90.19 27 ASN B O 1
ATOM 1730 N N . LEU B 1 28 ? -8.406 16.656 5.648 1 93.62 28 LEU B N 1
ATOM 1731 C CA . LEU B 1 28 ? -9.602 16.828 6.461 1 93.62 28 LEU B CA 1
ATOM 1732 C C . LEU B 1 28 ? -9.234 17.219 7.891 1 93.62 28 LEU B C 1
ATOM 1734 O O . LEU B 1 28 ? -8.562 16.469 8.594 1 93.62 28 LEU B O 1
ATOM 1738 N N . ASN B 1 29 ? -9.484 18.375 8.227 1 94.12 29 ASN B N 1
ATOM 1739 C CA . ASN B 1 29 ? -9.375 18.844 9.609 1 94.12 29 ASN B CA 1
ATOM 1740 C C . ASN B 1 29 ? -10.539 19.766 9.977 1 94.12 29 ASN B C 1
ATOM 1742 O O . ASN B 1 29 ? -11.281 20.219 9.094 1 94.12 29 ASN B O 1
ATOM 1746 N N . ALA B 1 30 ? -10.703 19.984 11.281 1 95.69 30 ALA B N 1
ATOM 1747 C CA . ALA B 1 30 ? -11.875 20.688 11.789 1 95.69 30 ALA B CA 1
ATOM 1748 C C . ALA B 1 30 ? -11.945 22.109 11.242 1 95.69 30 ALA B C 1
ATOM 1750 O O . ALA B 1 30 ? -13.016 22.578 10.859 1 95.69 30 ALA B O 1
ATOM 1751 N N . ARG B 1 31 ? -10.805 22.719 11.18 1 96.19 31 ARG B N 1
ATOM 1752 C CA . ARG B 1 31 ? -10.766 24.109 10.719 1 96.19 31 ARG B CA 1
ATOM 1753 C C . ARG B 1 31 ? -11.164 24.203 9.25 1 96.19 31 ARG B C 1
ATOM 1755 O O . ARG B 1 31 ? -11.984 25.047 8.883 1 96.19 31 ARG B O 1
ATOM 1762 N N . TYR B 1 32 ? -10.648 23.391 8.43 1 96.75 32 TYR B N 1
ATOM 1763 C CA . TYR B 1 32 ? -10.93 23.391 6.996 1 96.75 32 TYR B CA 1
ATOM 1764 C C . TYR B 1 32 ? -12.383 23 6.734 1 96.75 32 TYR B C 1
ATOM 1766 O O . TYR B 1 32 ? -13.062 23.625 5.922 1 96.75 32 TYR B O 1
ATOM 1774 N N . LEU B 1 33 ? -12.844 21.953 7.395 1 97.69 33 LEU B N 1
ATOM 1775 C CA . LEU B 1 33 ? -14.227 21.5 7.273 1 97.69 33 LEU B CA 1
ATOM 1776 C C . LEU B 1 33 ? -15.195 22.625 7.641 1 97.69 33 LEU B C 1
ATOM 1778 O O . LEU B 1 33 ? -16.172 22.859 6.926 1 97.69 33 LEU B O 1
ATOM 1782 N N . ALA B 1 34 ? -14.906 23.328 8.711 1 97.38 34 ALA B N 1
ATOM 1783 C CA . ALA B 1 34 ? -15.734 24.453 9.156 1 97.38 34 ALA B CA 1
ATOM 1784 C C . ALA B 1 34 ? -15.789 25.547 8.094 1 97.38 34 ALA B C 1
ATOM 1786 O O . ALA B 1 34 ? -16.859 26.078 7.785 1 97.38 34 ALA B O 1
ATOM 1787 N N . LYS B 1 35 ? -14.664 25.812 7.523 1 97.19 35 LYS B N 1
ATOM 1788 C CA . LYS B 1 35 ? -14.586 26.812 6.453 1 97.19 35 LYS B CA 1
ATOM 1789 C C . LYS B 1 35 ? -15.461 26.406 5.27 1 97.19 35 LYS B C 1
ATOM 1791 O O . LYS B 1 35 ? -16.203 27.234 4.727 1 97.19 35 LYS B O 1
ATOM 1796 N N . GLN B 1 36 ? -15.422 25.172 4.906 1 96.38 36 GLN B N 1
ATOM 1797 C CA . GLN B 1 36 ? -16.188 24.672 3.77 1 96.38 36 GLN B CA 1
ATOM 1798 C C . GLN B 1 36 ? -17.688 24.703 4.062 1 96.38 36 GLN B C 1
ATOM 1800 O O . GLN B 1 36 ? -18.5 24.875 3.15 1 96.38 36 GLN B O 1
ATOM 1805 N N . LEU B 1 37 ? -18 24.547 5.309 1 96.62 37 LEU B N 1
ATOM 1806 C CA . LEU B 1 37 ? -19.406 24.547 5.73 1 96.62 37 LEU B CA 1
ATOM 1807 C C . LEU B 1 37 ? -19.875 25.953 6.078 1 96.62 37 LEU B C 1
ATOM 1809 O O . LEU B 1 37 ? -21.031 26.156 6.438 1 96.62 37 LEU B O 1
ATOM 1813 N N . ASN B 1 38 ? -18.969 26.922 5.98 1 95.56 38 ASN B N 1
ATOM 1814 C CA . ASN B 1 38 ? -19.266 28.312 6.312 1 95.56 38 ASN B CA 1
ATOM 1815 C C . ASN B 1 38 ? -19.797 28.438 7.734 1 95.56 38 ASN B C 1
ATOM 1817 O O . ASN B 1 38 ? -20.844 29.047 7.953 1 95.56 38 ASN B O 1
ATOM 1821 N N . CYS B 1 39 ? -19.062 27.875 8.609 1 95.31 39 CYS B N 1
ATOM 1822 C CA . CYS B 1 39 ? -19.375 27.938 10.031 1 95.31 39 CYS B CA 1
ATOM 1823 C C . CYS B 1 39 ? -18.109 27.906 10.883 1 95.31 39 CYS B C 1
ATOM 1825 O O . CYS B 1 39 ? -17 27.859 10.352 1 95.31 39 CYS B O 1
ATOM 1827 N N . SER B 1 40 ? -18.312 28.078 12.195 1 94.81 40 SER B N 1
ATOM 1828 C CA . SER B 1 40 ? -17.219 27.875 13.133 1 94.81 40 SER B CA 1
ATOM 1829 C C . SER B 1 40 ? -17.031 26.406 13.445 1 94.81 40 SER B C 1
ATOM 1831 O O . SER B 1 40 ? -17.828 25.562 13.031 1 94.81 40 SER B O 1
ATOM 1833 N N . THR B 1 41 ? -15.867 26.094 14.18 1 95.94 41 THR B N 1
ATOM 1834 C CA . THR B 1 41 ? -15.57 24.703 14.516 1 95.94 41 THR B CA 1
ATOM 1835 C C . THR B 1 41 ? -16.531 24.188 15.586 1 95.94 41 THR B C 1
ATOM 1837 O O . THR B 1 41 ? -16.797 22.984 15.664 1 95.94 41 THR B O 1
ATOM 1840 N N . MET B 1 42 ? -17.109 25.031 16.328 1 95.31 42 MET B N 1
ATOM 1841 C CA . MET B 1 42 ? -17.938 24.672 17.469 1 95.31 42 MET B CA 1
ATOM 1842 C C . MET B 1 42 ? -19.109 23.797 17.047 1 95.31 42 MET B C 1
ATOM 1844 O O . MET B 1 42 ? -19.359 22.75 17.641 1 95.31 42 MET B O 1
ATOM 1848 N N . PRO B 1 43 ? -19.828 24.094 16 1 96 43 PRO B N 1
ATOM 1849 C CA . PRO B 1 43 ? -20.953 23.25 15.586 1 96 43 PRO B CA 1
ATOM 1850 C C . PRO B 1 43 ? -20.516 21.828 15.234 1 96 43 PRO B C 1
ATOM 1852 O O . PRO B 1 43 ? -21.266 20.875 15.438 1 96 43 PRO B O 1
ATOM 1855 N N . ILE B 1 44 ? -19.344 21.625 14.688 1 96.75 44 ILE B N 1
ATOM 1856 C CA . ILE B 1 44 ? -18.812 20.312 14.344 1 96.75 44 ILE B CA 1
ATOM 1857 C C . ILE B 1 44 ? -18.594 19.5 15.617 1 96.75 44 ILE B C 1
ATOM 1859 O O . ILE B 1 44 ? -19 18.328 15.703 1 96.75 44 ILE B O 1
ATOM 1863 N N . PHE B 1 45 ? -18.109 20.203 16.641 1 95.88 45 PHE B N 1
ATOM 1864 C CA . PHE B 1 45 ? -17.734 19.5 17.875 1 95.88 45 PHE B CA 1
ATOM 1865 C C . PHE B 1 45 ? -18.938 19.391 18.812 1 95.88 45 PHE B C 1
ATOM 1867 O O . PHE B 1 45 ? -18.875 18.672 19.812 1 95.88 45 PHE B O 1
ATOM 1874 N N . LYS B 1 46 ? -20 20.047 18.547 1 96.25 46 LYS B N 1
ATOM 1875 C CA . LYS B 1 46 ? -21.266 19.781 19.219 1 96.25 46 LYS B CA 1
ATOM 1876 C C . LYS B 1 46 ? -21.828 18.422 18.781 1 96.25 46 LYS B C 1
ATOM 1878 O O . LYS B 1 46 ? -22.531 17.766 19.562 1 96.25 46 LYS B O 1
ATOM 1883 N N . VAL B 1 47 ? -21.484 18.047 17.562 1 96.5 47 VAL B N 1
ATOM 1884 C CA . VAL B 1 47 ? -21.984 16.812 17 1 96.5 47 VAL B CA 1
ATOM 1885 C C . VAL B 1 47 ? -21 15.672 17.281 1 96.5 47 VAL B C 1
ATOM 1887 O O . VAL B 1 47 ? -21.406 14.562 17.641 1 96.5 47 VAL B O 1
ATOM 1890 N N . PHE B 1 48 ? -19.719 15.938 17.047 1 96.75 48 PHE B N 1
ATOM 1891 C CA . PHE B 1 48 ? -18.656 14.961 17.25 1 96.75 48 PHE B CA 1
ATOM 1892 C C . PHE B 1 48 ? -17.719 15.406 18.359 1 96.75 48 PHE B C 1
ATOM 1894 O O . PHE B 1 48 ? -17.234 16.531 18.344 1 96.75 48 PHE B O 1
ATOM 1901 N N . ASN B 1 49 ? -17.391 14.484 19.266 1 95.44 49 ASN B N 1
ATOM 1902 C CA . ASN B 1 49 ? -16.516 14.812 20.375 1 95.44 49 ASN B CA 1
ATOM 1903 C C . ASN B 1 49 ? -15.125 15.203 19.906 1 95.44 49 ASN B C 1
ATOM 1905 O O . ASN B 1 49 ? -14.438 15.984 20.562 1 95.44 49 ASN B O 1
ATOM 1909 N N . ASP B 1 50 ? -14.711 14.531 18.859 1 94.06 50 ASP B N 1
ATOM 1910 C CA . ASP B 1 50 ? -13.406 14.812 18.266 1 94.06 50 ASP B CA 1
ATOM 1911 C C . ASP B 1 50 ? -13.352 14.352 16.812 1 94.06 50 ASP B C 1
ATOM 1913 O O . ASP B 1 50 ? -14.32 13.805 16.297 1 94.06 50 ASP B O 1
ATOM 1917 N N . MET B 1 51 ? -12.297 14.602 16.234 1 92.75 51 MET B N 1
ATOM 1918 C CA . MET B 1 51 ? -12.125 14.273 14.82 1 92.75 51 MET B CA 1
ATOM 1919 C C . MET B 1 51 ? -12.117 12.766 14.609 1 92.75 51 MET B C 1
ATOM 1921 O O . MET B 1 51 ? -12.516 12.281 13.555 1 92.75 51 MET B O 1
ATOM 1925 N N . ASN B 1 52 ? -11.727 12 15.641 1 89.88 52 ASN B N 1
ATOM 1926 C CA . ASN B 1 52 ? -11.727 10.547 15.508 1 89.88 52 ASN B CA 1
ATOM 1927 C C . ASN B 1 52 ? -13.148 10 15.367 1 89.88 52 ASN B C 1
ATOM 1929 O O . ASN B 1 52 ? -13.391 9.094 14.562 1 89.88 52 ASN B O 1
ATOM 1933 N N . GLU B 1 53 ? -13.961 10.547 16.125 1 93.25 53 GLU B N 1
ATOM 1934 C CA . GLU B 1 53 ? -15.359 10.141 16.016 1 93.25 53 GLU B CA 1
ATOM 1935 C C . GLU B 1 53 ? -15.93 10.477 14.641 1 93.25 53 GLU B C 1
ATOM 1937 O O . GLU B 1 53 ? -16.656 9.68 14.047 1 93.25 53 GLU B O 1
ATOM 1942 N N . LEU B 1 54 ? -15.656 11.68 14.141 1 95.12 54 LEU B N 1
ATOM 1943 C CA . LEU B 1 54 ? -16.094 12.062 12.805 1 95.12 54 LEU B CA 1
ATOM 1944 C C . LEU B 1 54 ? -15.516 11.117 11.758 1 95.12 54 LEU B C 1
ATOM 1946 O O . LEU B 1 54 ? -16.234 10.648 10.875 1 95.12 54 LEU B O 1
ATOM 1950 N N . LYS B 1 55 ? -14.234 10.789 11.852 1 93.12 55 LYS B N 1
ATOM 1951 C CA . LYS B 1 55 ? -13.57 9.922 10.891 1 93.12 55 LYS B CA 1
ATOM 1952 C C . LYS B 1 55 ? -14.18 8.523 10.891 1 93.12 55 LYS B C 1
ATOM 1954 O O . LYS B 1 55 ? -14.266 7.875 9.844 1 93.12 55 LYS B O 1
ATOM 1959 N N . PHE B 1 56 ? -14.57 8.117 12.047 1 90.44 56 PHE B N 1
ATOM 1960 C CA . PHE B 1 56 ? -15.219 6.82 12.148 1 90.44 56 PHE B CA 1
ATOM 1961 C C . PHE B 1 56 ? -16.516 6.797 11.344 1 90.44 56 PHE B C 1
ATOM 1963 O O . PHE B 1 56 ? -16.75 5.863 10.578 1 90.44 56 PHE B O 1
ATOM 1970 N N . GLU B 1 57 ? -17.297 7.781 11.508 1 93.5 57 GLU B N 1
ATOM 1971 C CA . GLU B 1 57 ? -18.547 7.871 10.758 1 93.5 57 GLU B CA 1
ATOM 1972 C C . GLU B 1 57 ? -18.297 8.078 9.273 1 93.5 57 GLU B C 1
ATOM 1974 O O . GLU B 1 57 ? -19.016 7.531 8.43 1 93.5 57 GLU B O 1
ATOM 1979 N N . LEU B 1 58 ? -17.359 8.883 8.977 1 95.56 58 LEU B N 1
ATOM 1980 C CA . LEU B 1 58 ? -16.953 9.102 7.594 1 95.56 58 LEU B CA 1
ATOM 1981 C C . LEU B 1 58 ? -16.531 7.793 6.934 1 95.56 58 LEU B C 1
ATOM 1983 O O . LEU B 1 58 ? -16.891 7.527 5.785 1 95.56 58 LEU B O 1
ATOM 1987 N N . LYS B 1 59 ? -15.812 6.984 7.652 1 92.69 59 LYS B N 1
ATOM 1988 C CA . LYS B 1 59 ? -15.359 5.699 7.125 1 92.69 59 LYS B CA 1
ATOM 1989 C C . LYS B 1 59 ? -16.547 4.82 6.738 1 92.69 59 LYS B C 1
ATOM 1991 O O . LYS B 1 59 ? -16.5 4.109 5.73 1 92.69 59 LYS B O 1
ATOM 1996 N N . LYS B 1 60 ? -17.547 4.844 7.52 1 93.06 60 LYS B N 1
ATOM 1997 C CA . LYS B 1 60 ? -18.75 4.082 7.199 1 93.06 60 LYS B CA 1
ATOM 1998 C C . LYS B 1 60 ? -19.344 4.52 5.855 1 93.06 60 LYS B C 1
ATOM 2000 O O . LYS B 1 60 ? -19.766 3.686 5.059 1 93.06 60 LYS B O 1
ATOM 2005 N N . LYS B 1 61 ? -19.344 5.77 5.691 1 95.75 61 LYS B N 1
ATOM 2006 C CA . LYS B 1 61 ? -19.875 6.281 4.43 1 95.75 61 LYS B CA 1
ATOM 2007 C C . LYS B 1 61 ? -18.984 5.871 3.258 1 95.75 61 LYS B C 1
ATOM 2009 O O . LYS B 1 61 ? -19.484 5.473 2.205 1 95.75 61 LYS B O 1
ATOM 2014 N N . ILE B 1 62 ? -17.719 5.973 3.451 1 95.62 62 ILE B N 1
ATOM 2015 C CA . ILE B 1 62 ? -16.781 5.586 2.396 1 95.62 62 ILE B CA 1
ATOM 2016 C C . ILE B 1 62 ? -16.922 4.094 2.109 1 95.62 62 ILE B C 1
ATOM 2018 O O . ILE B 1 62 ? -16.891 3.672 0.951 1 95.62 62 ILE B O 1
ATOM 2022 N N . ASP B 1 63 ? -17.078 3.309 3.141 1 92.75 63 ASP B N 1
ATOM 2023 C CA . ASP B 1 63 ? -17.281 1.871 2.994 1 92.75 63 ASP B CA 1
ATOM 2024 C C . ASP B 1 63 ? -18.516 1.571 2.156 1 92.75 63 ASP B C 1
ATOM 2026 O O . ASP B 1 63 ? -18.5 0.688 1.296 1 92.75 63 ASP B O 1
ATOM 2030 N N . ALA B 1 64 ? -19.547 2.281 2.471 1 94.62 64 ALA B N 1
ATOM 2031 C CA . ALA B 1 64 ? -20.781 2.092 1.715 1 94.62 64 ALA B CA 1
ATOM 2032 C C . ALA B 1 64 ? -20.578 2.436 0.241 1 94.62 64 ALA B C 1
ATOM 2034 O O . ALA B 1 64 ? -21.062 1.725 -0.641 1 94.62 64 ALA B O 1
ATOM 2035 N N . TYR B 1 65 ? -19.922 3.541 -0.018 1 96.62 65 TYR B N 1
ATOM 2036 C CA . TYR B 1 65 ? -19.594 3.939 -1.385 1 96.62 65 TYR B CA 1
ATOM 2037 C C . TYR B 1 65 ? -18.75 2.877 -2.08 1 96.62 65 TYR B C 1
ATOM 2039 O O . TYR B 1 65 ? -19.016 2.529 -3.236 1 96.62 65 TYR B O 1
ATOM 2047 N N . TYR B 1 66 ? -17.797 2.344 -1.405 1 95.5 66 TYR B N 1
ATOM 2048 C CA . TYR B 1 66 ? -16.938 1.282 -1.919 1 95.5 66 TYR B CA 1
ATOM 2049 C C . TYR B 1 66 ? -17.734 0.032 -2.238 1 95.5 66 TYR B C 1
ATOM 2051 O O . TYR B 1 66 ? -17.547 -0.587 -3.289 1 95.5 66 TYR B O 1
ATOM 2059 N N . ASN B 1 67 ? -18.609 -0.312 -1.295 1 93.69 67 ASN B N 1
ATOM 2060 C CA . ASN B 1 67 ? -19.453 -1.48 -1.511 1 93.69 67 ASN B CA 1
ATOM 2061 C C . ASN B 1 67 ? -20.312 -1.334 -2.77 1 93.69 67 ASN B C 1
ATOM 2063 O O . ASN B 1 67 ? -20.438 -2.279 -3.553 1 93.69 67 ASN B O 1
ATOM 2067 N N . ASP B 1 68 ? -20.844 -0.171 -2.93 1 96.44 68 ASP B N 1
ATOM 2068 C CA . ASP B 1 68 ? -21.641 0.085 -4.129 1 96.44 68 ASP B CA 1
ATOM 2069 C C . ASP B 1 68 ? -20.781 -0.021 -5.387 1 96.44 68 ASP B C 1
ATOM 2071 O O . ASP B 1 68 ? -21.234 -0.558 -6.402 1 96.44 68 ASP B O 1
ATOM 2075 N N . PHE B 1 69 ? -19.625 0.485 -5.34 1 96.75 69 PHE B N 1
ATOM 2076 C CA . PHE B 1 69 ? -18.688 0.422 -6.453 1 96.75 69 PHE B CA 1
ATOM 2077 C C . PHE B 1 69 ? -18.391 -1.024 -6.828 1 96.75 69 PHE B C 1
ATOM 2079 O O . PHE B 1 69 ? -18.453 -1.391 -8.008 1 96.75 69 PHE B O 1
ATOM 2086 N N . ILE B 1 70 ? -18.109 -1.831 -5.84 1 95.31 70 ILE B N 1
ATOM 2087 C CA . ILE B 1 70 ? -17.781 -3.234 -6.055 1 95.31 70 ILE B CA 1
ATOM 2088 C C . ILE B 1 70 ? -18.984 -3.973 -6.633 1 95.31 70 ILE B C 1
ATOM 2090 O O . ILE B 1 70 ? -18.844 -4.715 -7.609 1 95.31 70 ILE B O 1
ATOM 2094 N N . LEU B 1 71 ? -20.125 -3.75 -6.031 1 94 71 LEU B N 1
ATOM 2095 C CA . LEU B 1 71 ? -21.328 -4.441 -6.449 1 94 71 LEU B CA 1
ATOM 2096 C C . LEU B 1 71 ? -21.625 -4.176 -7.922 1 94 71 LEU B C 1
ATOM 2098 O O . LEU B 1 71 ? -22.109 -5.066 -8.625 1 94 71 LEU B O 1
ATOM 2102 N N . ALA B 1 72 ? -21.328 -3.023 -8.375 1 96 72 ALA B N 1
ATOM 2103 C CA . ALA B 1 72 ? -21.609 -2.629 -9.75 1 96 72 ALA B CA 1
ATOM 2104 C C . ALA B 1 72 ? -20.719 -3.389 -10.734 1 96 72 ALA B C 1
ATOM 2106 O O . ALA B 1 72 ? -21.016 -3.459 -11.93 1 96 72 ALA B O 1
ATOM 2107 N N . HIS B 1 73 ? -19.656 -3.967 -10.25 1 94.94 73 HIS B N 1
ATOM 2108 C CA . HIS B 1 73 ? -18.672 -4.59 -11.141 1 94.94 73 HIS B CA 1
ATOM 2109 C C . HIS B 1 73 ? -18.625 -6.102 -10.922 1 94.94 73 HIS B C 1
ATOM 2111 O O . HIS B 1 73 ? -17.922 -6.812 -11.648 1 94.94 73 HIS B O 1
ATOM 2117 N N . LEU B 1 74 ? -19.359 -6.594 -9.961 1 94.5 74 LEU B N 1
ATOM 2118 C CA . LEU B 1 74 ? -19.266 -7.984 -9.539 1 94.5 74 LEU B CA 1
ATOM 2119 C C . LEU B 1 74 ? -20.031 -8.898 -10.492 1 94.5 74 LEU B C 1
ATOM 2121 O O . LEU B 1 74 ? -21.141 -8.555 -10.93 1 94.5 74 LEU B O 1
ATOM 2125 N N . ASP B 1 75 ? -19.406 -9.969 -10.891 1 95.62 75 ASP B N 1
ATOM 2126 C CA . ASP B 1 75 ? -20 -11.07 -11.648 1 95.62 75 ASP B CA 1
ATOM 2127 C C . ASP B 1 75 ? -19.906 -12.383 -10.875 1 95.62 75 ASP B C 1
ATOM 2129 O O . ASP B 1 75 ? -18.812 -12.914 -10.672 1 95.62 75 ASP B O 1
ATOM 2133 N N . LYS B 1 76 ? -21 -12.961 -10.508 1 91.25 76 LYS B N 1
ATOM 2134 C CA . LYS B 1 76 ? -21.047 -14.156 -9.672 1 91.25 76 LYS B CA 1
ATOM 2135 C C . LYS B 1 76 ? -20.375 -15.336 -10.359 1 91.25 76 LYS B C 1
ATOM 2137 O O . LYS B 1 76 ? -19.891 -16.25 -9.695 1 91.25 76 LYS B O 1
ATOM 2142 N N . ASN B 1 77 ? -20.328 -15.344 -11.695 1 93.38 77 ASN B N 1
ATOM 2143 C CA . ASN B 1 77 ? -19.719 -16.438 -12.43 1 93.38 77 ASN B CA 1
ATOM 2144 C C . ASN B 1 77 ? -18.188 -16.312 -12.492 1 93.38 77 ASN B C 1
ATOM 2146 O O . ASN B 1 77 ? -17.5 -17.234 -12.93 1 93.38 77 ASN B O 1
ATOM 2150 N N . ASN B 1 78 ? -17.703 -15.172 -12.023 1 96.31 78 ASN B N 1
ATOM 2151 C CA . ASN B 1 78 ? -16.281 -14.875 -11.992 1 96.31 78 ASN B CA 1
ATOM 2152 C C . ASN B 1 78 ? -15.922 -13.977 -10.812 1 96.31 78 ASN B C 1
ATOM 2154 O O . ASN B 1 78 ? -15.25 -12.961 -10.992 1 96.31 78 ASN B O 1
ATOM 2158 N N . TYR B 1 79 ? -16.375 -14.359 -9.695 1 95.38 79 TYR B N 1
ATOM 2159 C CA . TYR B 1 79 ? -16.438 -13.516 -8.508 1 95.38 79 TYR B CA 1
ATOM 2160 C C . TYR B 1 79 ? -15.055 -13.047 -8.086 1 95.38 79 TYR B C 1
ATOM 2162 O O . TYR B 1 79 ? -14.812 -11.844 -7.938 1 95.38 79 TYR B O 1
ATOM 2170 N N . LEU B 1 80 ? -14.117 -14 -7.941 1 96.94 80 LEU B N 1
ATOM 2171 C CA . LEU B 1 80 ? -12.773 -13.656 -7.477 1 96.94 80 LEU B CA 1
ATOM 2172 C C . LEU B 1 80 ? -12.109 -12.672 -8.422 1 96.94 80 LEU B C 1
ATOM 2174 O O . LEU B 1 80 ? -11.562 -11.656 -7.988 1 96.94 80 LEU B O 1
ATOM 2178 N N . TYR B 1 81 ? -12.227 -12.938 -9.703 1 97.94 81 TYR B N 1
ATOM 2179 C CA . TYR B 1 81 ? -11.617 -12.07 -10.703 1 97.94 81 TYR B CA 1
ATOM 2180 C C . TYR B 1 81 ? -12.258 -10.688 -10.695 1 97.94 81 TYR B C 1
ATOM 2182 O O . TYR B 1 81 ? -11.555 -9.672 -10.641 1 97.94 81 TYR B O 1
ATOM 2190 N N . THR B 1 82 ? -13.57 -10.602 -10.719 1 97.69 82 THR B N 1
ATOM 2191 C CA . THR B 1 82 ? -14.25 -9.312 -10.852 1 97.69 82 THR B CA 1
ATOM 2192 C C . THR B 1 82 ? -14.109 -8.492 -9.578 1 97.69 82 THR B C 1
ATOM 2194 O O . THR B 1 82 ? -14.008 -7.262 -9.633 1 97.69 82 THR B O 1
ATOM 2197 N N . MET B 1 83 ? -14.133 -9.156 -8.461 1 96.38 83 MET B N 1
ATOM 2198 C CA . MET B 1 83 ? -13.859 -8.469 -7.203 1 96.38 83 MET B CA 1
ATOM 2199 C C . MET B 1 83 ? -12.453 -7.879 -7.199 1 96.38 83 MET B C 1
ATOM 2201 O O . MET B 1 83 ? -12.266 -6.719 -6.832 1 96.38 83 MET B O 1
ATOM 2205 N N . SER B 1 84 ? -11.477 -8.641 -7.602 1 98 84 SER B N 1
ATOM 2206 C CA . SER B 1 84 ? -10.086 -8.203 -7.625 1 98 84 SER B CA 1
ATOM 2207 C C . SER B 1 84 ? -9.883 -7.055 -8.609 1 98 84 SER B C 1
ATOM 2209 O O . SER B 1 84 ? -9.203 -6.074 -8.305 1 98 84 SER B O 1
ATOM 2211 N N . PHE B 1 85 ? -10.477 -7.195 -9.75 1 98.38 85 PHE B N 1
ATOM 2212 C CA . PHE B 1 85 ? -10.375 -6.148 -10.766 1 98.38 85 PHE B CA 1
ATOM 2213 C C . PHE B 1 85 ? -11.016 -4.855 -10.273 1 98.38 85 PHE B C 1
ATOM 2215 O O . PHE B 1 85 ? -10.453 -3.773 -10.453 1 98.38 85 PHE B O 1
ATOM 2222 N N . ALA B 1 86 ? -12.18 -4.965 -9.695 1 97.25 86 ALA B N 1
ATOM 2223 C CA . ALA B 1 86 ? -12.883 -3.795 -9.18 1 97.25 86 ALA B CA 1
ATOM 2224 C C . ALA B 1 86 ? -12.078 -3.111 -8.078 1 97.25 86 ALA B C 1
ATOM 2226 O O . ALA B 1 86 ? -12.078 -1.884 -7.969 1 97.25 86 ALA B O 1
ATOM 2227 N N . TYR B 1 87 ? -11.461 -3.916 -7.246 1 96.94 87 TYR B N 1
ATOM 2228 C CA . TYR B 1 87 ? -10.602 -3.404 -6.188 1 96.94 87 TYR B CA 1
ATOM 2229 C C . TYR B 1 87 ? -9.492 -2.527 -6.758 1 96.94 87 TYR B C 1
ATOM 2231 O O . TYR B 1 87 ? -9.289 -1.401 -6.301 1 96.94 87 TYR B O 1
ATOM 2239 N N . ILE B 1 88 ? -8.812 -2.992 -7.777 1 98.12 88 ILE B N 1
ATOM 2240 C CA . ILE B 1 88 ? -7.742 -2.24 -8.43 1 98.12 88 ILE B CA 1
ATOM 2241 C C . ILE B 1 88 ? -8.328 -1.018 -9.133 1 98.12 88 ILE B C 1
ATOM 2243 O O . ILE B 1 88 ? -7.762 0.076 -9.062 1 98.12 88 ILE B O 1
ATOM 2247 N N . ASP B 1 89 ? -9.461 -1.2 -9.758 1 97.81 89 ASP B N 1
ATOM 2248 C CA . ASP B 1 89 ? -10.117 -0.093 -10.445 1 97.81 89 ASP B CA 1
ATOM 2249 C C . ASP B 1 89 ? -10.508 1.011 -9.469 1 97.81 89 ASP B C 1
ATOM 2251 O O . ASP B 1 89 ? -10.484 2.193 -9.812 1 97.81 89 ASP B O 1
ATOM 2255 N N . PHE B 1 90 ? -10.922 0.619 -8.289 1 97.69 90 PHE B N 1
ATOM 2256 C CA . PHE B 1 90 ? -11.242 1.603 -7.262 1 97.69 90 PHE B CA 1
ATOM 2257 C C . PHE B 1 90 ? -10.016 2.441 -6.91 1 97.69 90 PHE B C 1
ATOM 2259 O O . PHE B 1 90 ? -10.125 3.652 -6.715 1 97.69 90 PHE B O 1
ATOM 2266 N N . ALA B 1 91 ? -8.82 1.812 -6.805 1 96.38 91 ALA B N 1
ATOM 2267 C CA . ALA B 1 91 ? -7.578 2.527 -6.535 1 96.38 91 ALA B CA 1
ATOM 2268 C C . ALA B 1 91 ? -7.273 3.535 -7.641 1 96.38 91 ALA B C 1
ATOM 2270 O O . ALA B 1 91 ? -6.648 4.566 -7.395 1 96.38 91 ALA B O 1
ATOM 2271 N N . ILE B 1 92 ? -7.73 3.236 -8.852 1 96.5 92 ILE B N 1
ATOM 2272 C CA . ILE B 1 92 ? -7.477 4.09 -10.008 1 96.5 92 ILE B CA 1
ATOM 2273 C C . ILE B 1 92 ? -8.508 5.219 -10.055 1 96.5 92 ILE B C 1
ATOM 2275 O O . ILE B 1 92 ? -8.141 6.395 -10.109 1 96.5 92 ILE B O 1
ATOM 2279 N N . LYS B 1 93 ? -9.789 4.961 -9.93 1 96.88 93 LYS B N 1
ATOM 2280 C CA . LYS B 1 93 ? -10.875 5.906 -10.164 1 96.88 93 LYS B CA 1
ATOM 2281 C C 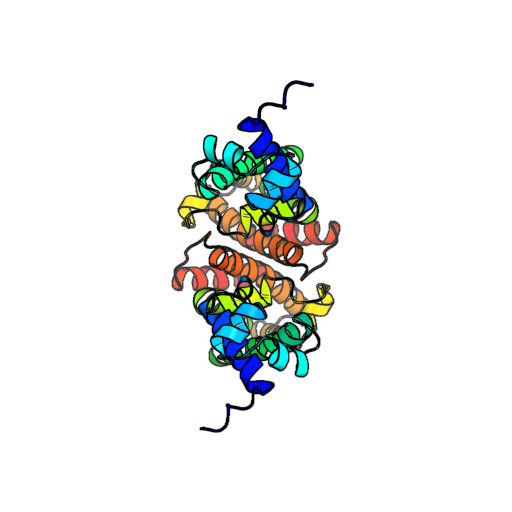. LYS B 1 93 ? -11.172 6.723 -8.906 1 96.88 93 LYS B C 1
ATOM 2283 O O . LYS B 1 93 ? -11.648 7.855 -8.992 1 96.88 93 LYS B O 1
ATOM 2288 N N . GLU B 1 94 ? -10.992 6.105 -7.754 1 97.19 94 GLU B N 1
ATOM 2289 C CA . GLU B 1 94 ? -11.266 6.727 -6.461 1 97.19 94 GLU B CA 1
ATOM 2290 C C . GLU B 1 94 ? -10.039 6.684 -5.559 1 97.19 94 GLU B C 1
ATOM 2292 O O . GLU B 1 94 ? -10.117 6.23 -4.414 1 97.19 94 GLU B O 1
ATOM 2297 N N . LYS B 1 95 ? -9 7.254 -6.086 1 94.75 95 LYS B N 1
ATOM 2298 C CA . LYS B 1 95 ? -7.684 7.152 -5.461 1 94.75 95 LYS B CA 1
ATOM 2299 C C . LYS B 1 95 ? -7.727 7.617 -4.008 1 94.75 95 LYS B C 1
ATOM 2301 O O . LYS B 1 95 ? -7.27 6.906 -3.109 1 94.75 95 LYS B O 1
ATOM 2306 N N . ASN B 1 96 ? -8.336 8.766 -3.736 1 95.12 96 ASN B N 1
ATOM 2307 C CA . ASN B 1 96 ? -8.352 9.344 -2.396 1 95.12 96 ASN B CA 1
ATOM 2308 C C . ASN B 1 96 ? -9.18 8.5 -1.433 1 95.12 96 ASN B C 1
ATOM 2310 O O . ASN B 1 96 ? -8.805 8.328 -0.271 1 95.12 96 ASN B O 1
ATOM 2314 N N . LEU B 1 97 ? -10.273 7.977 -1.928 1 96.56 97 LEU B N 1
ATOM 2315 C CA . LEU B 1 97 ? -11.109 7.129 -1.082 1 96.56 97 LEU B CA 1
ATOM 2316 C C . LEU B 1 97 ? -10.438 5.785 -0.826 1 96.56 97 LEU B C 1
ATOM 2318 O O . LEU B 1 97 ? -10.547 5.23 0.27 1 96.56 97 LEU B O 1
ATOM 2322 N N . PHE B 1 98 ? -9.727 5.258 -1.829 1 95.25 98 PHE B N 1
ATOM 2323 C CA . PHE B 1 98 ? -8.938 4.043 -1.652 1 95.25 98 PHE B CA 1
ATOM 2324 C C . PHE B 1 98 ? -7.902 4.223 -0.545 1 95.25 98 PHE B C 1
ATOM 2326 O O . PHE B 1 98 ? -7.789 3.379 0.346 1 95.25 98 PHE B O 1
ATOM 2333 N N . GLY B 1 99 ? -7.246 5.324 -0.637 1 92 99 GLY B N 1
ATOM 2334 C CA . GLY B 1 99 ? -6.254 5.617 0.383 1 92 99 GLY B CA 1
ATOM 2335 C C . GLY B 1 99 ? -6.836 5.691 1.781 1 92 99 GLY B C 1
ATOM 2336 O O . GLY B 1 99 ? -6.242 5.18 2.734 1 92 99 GLY B O 1
ATOM 2337 N N . ALA B 1 100 ? -7.996 6.27 1.925 1 91.38 100 ALA B N 1
ATOM 2338 C CA . ALA B 1 100 ? -8.656 6.434 3.215 1 91.38 100 ALA B CA 1
ATOM 2339 C C . ALA B 1 100 ? -9.062 5.086 3.803 1 91.38 100 ALA B C 1
ATOM 2341 O O . ALA B 1 100 ? -8.977 4.879 5.016 1 91.38 100 ALA B O 1
ATOM 2342 N N . LEU B 1 101 ? -9.414 4.156 2.93 1 90.75 101 LEU B N 1
ATOM 2343 C CA . LEU B 1 101 ? -9.969 2.887 3.393 1 90.75 101 LEU B CA 1
ATOM 2344 C C . LEU B 1 101 ? -8.859 1.864 3.627 1 90.75 101 LEU B C 1
ATOM 2346 O O . LEU B 1 101 ? -8.922 1.082 4.578 1 90.75 101 LEU B O 1
ATOM 2350 N N . PHE B 1 102 ? -7.797 1.952 2.762 1 89.56 102 PHE B N 1
ATOM 2351 C CA . PHE B 1 102 ? -6.977 0.746 2.691 1 89.56 102 PHE B CA 1
ATOM 2352 C C . PHE B 1 102 ? -5.516 1.067 2.969 1 89.56 102 PHE B C 1
ATOM 2354 O O . PHE B 1 102 ? -4.699 0.161 3.15 1 89.56 102 PHE B O 1
ATOM 2361 N N . VAL B 1 103 ? -5.168 2.27 2.953 1 84.06 103 VAL B N 1
ATOM 2362 C CA . VAL B 1 103 ? -3.764 2.629 3.135 1 84.06 103 VAL B CA 1
ATOM 2363 C C . VAL B 1 103 ? -3.58 3.338 4.473 1 84.06 103 VAL B C 1
ATOM 2365 O O . VAL B 1 103 ? -2.619 3.07 5.199 1 84.06 103 VAL B O 1
ATOM 2368 N N . ASN B 1 104 ? -4.496 4.277 4.793 1 73.88 104 ASN B N 1
ATOM 2369 C CA . ASN B 1 104 ? -4.387 5.047 6.027 1 73.88 104 ASN B CA 1
ATOM 2370 C C . ASN B 1 104 ? -4.953 4.281 7.219 1 73.88 104 ASN B C 1
ATOM 2372 O O . ASN B 1 104 ? -5.867 3.469 7.066 1 73.88 104 ASN B O 1
ATOM 2376 N N . GLU B 1 105 ? -4.254 4.367 8.266 1 64.38 105 GLU B N 1
ATOM 2377 C CA . GLU B 1 105 ? -4.566 3.613 9.469 1 64.38 105 GLU B CA 1
ATOM 2378 C C . GLU B 1 105 ? -5.891 4.07 10.078 1 64.38 105 GLU B C 1
ATOM 2380 O O . GLU B 1 105 ? -5.961 5.141 10.695 1 64.38 105 GLU B O 1
ATOM 2385 N N . PHE B 1 106 ? -6.953 3.871 9.438 1 54.12 106 PHE B N 1
ATOM 2386 C CA . PHE B 1 106 ? -8.156 4.203 10.195 1 54.12 106 PHE B CA 1
ATOM 2387 C C . PHE B 1 106 ? -8.461 3.113 11.219 1 54.12 106 PHE B C 1
ATOM 2389 O O . PHE B 1 106 ? -9.109 3.373 12.234 1 54.12 106 PHE B O 1
ATOM 2396 N N . ILE B 1 107 ? -8.016 1.825 10.953 1 54.31 107 ILE B N 1
ATOM 2397 C CA . ILE B 1 107 ? -8.68 0.726 11.648 1 54.31 107 ILE B CA 1
ATOM 2398 C C . ILE B 1 107 ? -7.652 -0.044 12.484 1 54.31 107 ILE B C 1
ATOM 2400 O O . ILE B 1 107 ? -6.445 0.077 12.266 1 54.31 107 ILE B O 1
ATOM 2404 N N . LYS B 1 108 ? -8.266 -0.707 13.445 1 60.69 108 LYS B N 1
ATOM 2405 C CA . LYS B 1 108 ? -7.57 -1.666 14.297 1 60.69 108 LYS B CA 1
ATOM 2406 C C . LYS B 1 108 ? -6.926 -2.775 13.469 1 60.69 108 LYS B C 1
ATOM 2408 O O . LYS B 1 108 ? -7.496 -3.223 12.469 1 60.69 108 LYS B O 1
ATOM 2413 N N . THR B 1 109 ? -5.812 -3.16 13.734 1 65.56 109 THR B N 1
ATOM 2414 C CA . THR B 1 109 ? -5.059 -4.254 13.133 1 65.56 109 THR B CA 1
ATOM 2415 C C . THR B 1 109 ? -5.852 -5.559 13.195 1 65.56 109 THR B C 1
ATOM 2417 O O . THR B 1 109 ? -6.535 -5.828 14.188 1 65.56 109 THR B O 1
ATOM 2420 N N . ARG B 1 110 ? -5.93 -6.277 12 1 67.25 110 ARG B N 1
ATOM 2421 C CA . ARG B 1 110 ? -6.637 -7.551 11.906 1 67.25 110 ARG B CA 1
ATOM 2422 C C . ARG B 1 110 ? -5.684 -8.688 11.539 1 67.25 110 ARG B C 1
ATOM 2424 O O . ARG B 1 110 ? -4.672 -8.461 10.867 1 67.25 110 ARG B O 1
ATOM 2431 N N . SER B 1 111 ? -6.016 -9.961 12.023 1 67.25 111 SER B N 1
ATOM 2432 C CA . SER B 1 111 ? -5.332 -11.172 11.578 1 67.25 111 SER B CA 1
ATOM 2433 C C . SER B 1 111 ? -5.824 -11.609 10.203 1 67.25 111 SER B C 1
ATOM 2435 O O . SER B 1 111 ? -6.852 -11.133 9.719 1 67.25 111 SER B O 1
ATOM 2437 N N . ILE B 1 112 ? -5.023 -12.5 9.586 1 71.25 112 ILE B N 1
ATOM 2438 C CA . ILE B 1 112 ? -5.434 -13.094 8.312 1 71.25 112 ILE B CA 1
ATOM 2439 C C . ILE B 1 112 ? -6.805 -13.75 8.469 1 71.25 112 ILE B C 1
ATOM 2441 O O . ILE B 1 112 ? -7.672 -13.602 7.605 1 71.25 112 ILE B O 1
ATOM 2445 N N . GLU B 1 113 ? -6.898 -14.438 9.547 1 67.69 113 GLU B N 1
ATOM 2446 C CA . GLU B 1 113 ? -8.148 -15.141 9.812 1 67.69 113 GLU B CA 1
ATOM 2447 C C . GLU B 1 113 ? -9.32 -14.172 9.914 1 67.69 113 GLU B C 1
ATOM 2449 O O . GLU B 1 113 ? -10.398 -14.43 9.375 1 67.69 113 GLU B O 1
ATOM 2454 N N . GLU B 1 114 ? -9.164 -13.031 10.609 1 70.38 114 GLU B N 1
ATOM 2455 C CA . GLU B 1 114 ? -10.203 -12.016 10.734 1 70.38 114 GLU B CA 1
ATOM 2456 C C . GLU B 1 114 ? -10.57 -11.43 9.375 1 70.38 114 GLU B C 1
ATOM 2458 O O . GLU B 1 114 ? -11.742 -11.117 9.125 1 70.38 114 GLU B O 1
ATOM 2463 N N . VAL B 1 115 ? -9.625 -11.289 8.547 1 69.75 115 VAL B N 1
ATOM 2464 C CA . VAL B 1 115 ? -9.844 -10.734 7.219 1 69.75 115 VAL B CA 1
ATOM 2465 C C . VAL B 1 115 ? -10.664 -11.711 6.375 1 69.75 115 VAL B C 1
ATOM 2467 O O . VAL B 1 115 ? -11.648 -11.32 5.742 1 69.75 115 VAL B O 1
ATOM 2470 N N . VAL B 1 116 ? -10.32 -12.977 6.469 1 68.81 116 VAL B N 1
ATOM 2471 C CA . VAL B 1 116 ? -10.961 -14.008 5.668 1 68.81 116 VAL B CA 1
ATOM 2472 C C . VAL B 1 116 ? -12.414 -14.18 6.105 1 68.81 116 VAL B C 1
ATOM 2474 O O . VAL B 1 116 ? -13.281 -14.492 5.289 1 68.81 116 VAL B O 1
ATOM 2477 N N . HIS B 1 117 ? -12.711 -13.82 7.273 1 69.62 117 HIS B N 1
ATOM 2478 C CA . HIS B 1 117 ? -14.031 -14.125 7.812 1 69.62 117 HIS B CA 1
ATOM 2479 C C . HIS B 1 117 ? -14.961 -12.914 7.703 1 69.62 117 HIS B C 1
ATOM 2481 O O . HIS B 1 117 ? -16.109 -12.977 8.133 1 69.62 117 HIS B O 1
ATOM 2487 N N . SER B 1 118 ? -14.477 -11.898 7.102 1 72.62 118 SER B N 1
ATOM 2488 C CA . SER B 1 118 ? -15.367 -10.766 6.871 1 72.62 118 SER B CA 1
ATOM 2489 C C . SER B 1 118 ? -16.375 -11.07 5.766 1 72.62 118 SER B C 1
ATOM 2491 O O . SER B 1 118 ? -16.125 -11.914 4.906 1 72.62 118 SER B O 1
ATOM 2493 N N . ALA B 1 119 ? -17.547 -10.438 5.762 1 67.62 119 ALA B N 1
ATOM 2494 C CA . ALA B 1 119 ? -18.703 -10.797 4.938 1 67.62 119 ALA B CA 1
ATOM 2495 C C . ALA B 1 119 ? -18.328 -10.852 3.461 1 67.62 119 ALA B C 1
ATOM 2497 O O . ALA B 1 119 ? -18.531 -11.875 2.799 1 67.62 119 ALA B O 1
ATOM 2498 N N . TRP B 1 120 ? -17.844 -9.859 2.883 1 72 120 TRP B N 1
ATOM 2499 C CA . TRP B 1 120 ? -17.516 -9.859 1.463 1 72 120 TRP B CA 1
ATOM 2500 C C . TRP B 1 120 ? -16.469 -10.93 1.147 1 72 120 TRP B C 1
ATOM 2502 O O . TRP B 1 120 ? -16.562 -11.602 0.12 1 72 120 TRP B O 1
ATOM 2512 N N . ASN B 1 121 ? -15.609 -11.148 1.98 1 83 121 ASN B N 1
ATOM 2513 C CA . ASN B 1 121 ? -14.547 -12.125 1.764 1 83 121 ASN B CA 1
ATOM 2514 C C . ASN B 1 121 ? -15.086 -13.547 1.739 1 83 121 ASN B C 1
ATOM 2516 O O . ASN B 1 121 ? -14.688 -14.352 0.897 1 83 121 ASN B O 1
ATOM 2520 N N . ARG B 1 122 ? -16.125 -13.75 2.518 1 85.12 122 ARG B N 1
ATOM 2521 C CA . ARG B 1 122 ? -16.719 -15.086 2.582 1 85.12 122 ARG B CA 1
ATOM 2522 C C . ARG B 1 122 ? -17.469 -15.414 1.301 1 85.12 122 ARG B C 1
ATOM 2524 O O . ARG B 1 122 ? -17.406 -16.531 0.801 1 85.12 122 ARG B O 1
ATOM 2531 N N . GLU B 1 123 ? -18.188 -14.477 0.817 1 89.31 123 GLU B N 1
ATOM 2532 C CA . GLU B 1 123 ? -18.891 -14.688 -0.44 1 89.31 123 GLU B CA 1
ATOM 2533 C C . GLU B 1 123 ? -17.922 -14.984 -1.58 1 89.31 123 GLU B C 1
ATOM 2535 O O . GLU B 1 123 ? -18.141 -15.914 -2.363 1 89.31 123 GLU B O 1
ATOM 2540 N N . THR B 1 124 ? -16.891 -14.242 -1.634 1 92.5 124 THR B N 1
ATOM 2541 C CA . THR B 1 124 ? -15.891 -14.445 -2.674 1 92.5 124 THR B CA 1
ATOM 2542 C C . THR B 1 124 ? -15.305 -15.852 -2.586 1 92.5 124 THR B C 1
ATOM 2544 O O . THR B 1 124 ? -15.156 -16.531 -3.604 1 92.5 124 THR B O 1
ATOM 2547 N N . ILE B 1 125 ? -15.016 -16.234 -1.397 1 93.75 125 ILE B N 1
ATOM 2548 C CA . ILE B 1 125 ? -14.406 -17.531 -1.152 1 93.75 125 ILE B CA 1
ATOM 2549 C C . ILE B 1 125 ? -15.375 -18.641 -1.562 1 93.75 125 ILE B C 1
ATOM 2551 O O . ILE B 1 125 ? -14.992 -19.594 -2.258 1 93.75 125 ILE B O 1
ATOM 2555 N N . GLU B 1 126 ? -16.594 -18.516 -1.225 1 94.19 126 GLU B N 1
ATOM 2556 C CA . GLU B 1 126 ? -17.609 -19.531 -1.519 1 94.19 126 GLU B CA 1
ATOM 2557 C C . GLU B 1 126 ? -17.859 -19.625 -3.02 1 94.19 126 GLU B C 1
ATOM 2559 O O . GLU B 1 126 ? -17.922 -20.734 -3.57 1 94.19 126 GLU B O 1
ATOM 2564 N N . TYR B 1 127 ? -18 -18.531 -3.68 1 94.62 127 TYR B N 1
ATOM 2565 C CA . TYR B 1 127 ? -18.25 -18.547 -5.117 1 94.62 127 TYR B CA 1
ATOM 2566 C C . TYR B 1 127 ? -17.031 -19.062 -5.879 1 94.62 127 TYR B C 1
ATOM 2568 O O . TYR B 1 127 ? -17.188 -19.75 -6.895 1 94.62 127 TYR B O 1
ATOM 2576 N N . SER B 1 128 ? -15.875 -18.719 -5.406 1 95.44 128 SER B N 1
ATOM 2577 C CA . SER B 1 128 ? -14.656 -19.219 -6.043 1 95.44 128 SER B CA 1
ATOM 2578 C C . SER B 1 128 ? -14.531 -20.734 -5.898 1 95.44 128 SER B C 1
ATOM 2580 O O . SER B 1 128 ? -14.117 -21.406 -6.84 1 95.44 128 SER B O 1
ATOM 2582 N N . ALA B 1 129 ? -14.867 -21.219 -4.688 1 96.25 129 ALA B N 1
ATOM 2583 C CA . ALA B 1 129 ? -14.836 -22.672 -4.469 1 96.25 129 ALA B CA 1
ATOM 2584 C C . ALA B 1 129 ? -15.734 -23.391 -5.469 1 96.25 129 ALA B C 1
ATOM 2586 O O . ALA B 1 129 ? -15.344 -24.406 -6.039 1 96.25 129 ALA B O 1
ATOM 2587 N N . GLN B 1 130 ? -16.875 -22.875 -5.652 1 96.44 130 GLN B N 1
ATOM 2588 C CA . GLN B 1 130 ? -17.828 -23.453 -6.598 1 96.44 130 GLN B CA 1
ATOM 2589 C C . GLN B 1 130 ? -17.312 -23.344 -8.031 1 96.44 130 GLN B C 1
ATOM 2591 O O . GLN B 1 130 ? -17.328 -24.328 -8.781 1 96.44 130 GLN B O 1
ATOM 2596 N N . GLN B 1 131 ? -16.906 -22.234 -8.43 1 96.44 131 GLN B N 1
ATOM 2597 C CA . GLN B 1 131 ? -16.453 -21.953 -9.789 1 96.44 131 GLN B CA 1
ATOM 2598 C C . GLN B 1 131 ? -15.297 -22.859 -10.195 1 96.44 131 GLN B C 1
ATOM 2600 O O . GLN B 1 131 ? -15.258 -23.359 -11.32 1 96.44 131 GLN B O 1
ATOM 2605 N N . PHE B 1 132 ? -14.391 -23.078 -9.266 1 97.19 132 PHE B N 1
ATOM 2606 C CA . PHE B 1 132 ? -13.156 -23.781 -9.625 1 97.19 132 PHE B CA 1
ATOM 2607 C C . PHE B 1 132 ? -13.203 -25.234 -9.18 1 97.19 132 PHE B C 1
ATOM 2609 O O . PHE B 1 132 ? -12.273 -26 -9.438 1 97.19 132 PHE B O 1
ATOM 2616 N N . GLY B 1 133 ? -14.234 -25.656 -8.508 1 97 133 GLY B N 1
ATOM 2617 C CA . GLY B 1 133 ? -14.375 -27.031 -8.062 1 97 133 GLY B CA 1
ATOM 2618 C C . GLY B 1 133 ? -13.359 -27.422 -7 1 97 133 GLY B C 1
ATOM 2619 O O . GLY B 1 133 ? -12.789 -28.516 -7.047 1 97 133 GLY B O 1
ATOM 2620 N N . ILE B 1 134 ? -13.055 -26.5 -6.09 1 97.12 134 ILE B N 1
ATOM 2621 C CA . ILE B 1 134 ? -12.094 -26.75 -5.023 1 97.12 134 ILE B CA 1
ATOM 2622 C C . ILE B 1 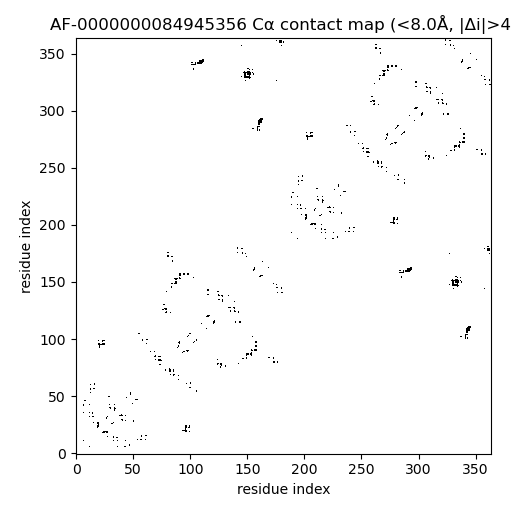134 ? -12.789 -26.656 -3.668 1 97.12 134 ILE B C 1
ATOM 2624 O O . ILE B 1 134 ? -13.938 -26.203 -3.58 1 97.12 134 ILE B O 1
ATOM 2628 N N . THR B 1 135 ? -12.109 -27.109 -2.596 1 96.94 135 THR B N 1
ATOM 2629 C CA . THR B 1 135 ? -12.68 -27.047 -1.254 1 96.94 135 THR B CA 1
ATOM 2630 C C . THR B 1 135 ? -12.695 -25.609 -0.734 1 96.94 135 THR B C 1
ATOM 2632 O O . THR B 1 135 ? -11.984 -24.75 -1.254 1 96.94 135 THR B O 1
ATOM 2635 N N . ILE B 1 136 ? -13.461 -25.328 0.285 1 94.75 136 ILE B N 1
ATOM 2636 C CA . ILE B 1 136 ? -13.523 -24.016 0.92 1 94.75 136 ILE B CA 1
ATOM 2637 C C . ILE B 1 136 ? -12.141 -23.641 1.445 1 94.75 136 ILE B C 1
ATOM 2639 O O . ILE B 1 136 ? -11.703 -22.5 1.292 1 94.75 136 ILE B O 1
ATOM 2643 N N . LYS B 1 137 ? -11.445 -24.562 2.01 1 94.31 137 LYS B N 1
ATOM 2644 C CA . LYS B 1 137 ? -10.109 -24.312 2.535 1 94.31 137 LYS B CA 1
ATOM 2645 C C . LYS B 1 137 ? -9.148 -23.906 1.421 1 94.31 137 LYS B C 1
ATOM 2647 O O . LYS B 1 137 ? -8.352 -22.984 1.585 1 94.31 137 LYS B O 1
ATOM 2652 N N . GLU B 1 138 ? -9.234 -24.641 0.274 1 96.44 138 GLU B N 1
ATOM 2653 C CA . GLU B 1 138 ? -8.414 -24.297 -0.884 1 96.44 138 GLU B CA 1
ATOM 2654 C C . GLU B 1 138 ? -8.773 -22.922 -1.42 1 96.44 138 GLU B C 1
ATOM 2656 O O . GLU B 1 138 ? -7.891 -22.156 -1.846 1 96.44 138 GLU B O 1
ATOM 2661 N N . SER B 1 139 ? -10.055 -22.641 -1.4 1 95.81 139 SER B N 1
ATOM 2662 C CA . SER B 1 139 ? -10.523 -21.344 -1.873 1 95.81 139 SER B CA 1
ATOM 2663 C C . SER B 1 139 ? -10.062 -20.219 -0.95 1 95.81 139 SER B C 1
ATOM 2665 O O . SER B 1 139 ? -9.773 -19.109 -1.407 1 95.81 139 SER B O 1
ATOM 2667 N N . GLU B 1 140 ? -9.992 -20.453 0.373 1 93.56 140 GLU B N 1
ATOM 2668 C CA . GLU B 1 140 ? -9.469 -19.484 1.326 1 93.56 140 GLU B CA 1
ATOM 2669 C C . GLU B 1 140 ? -8.008 -19.141 1.017 1 93.56 140 GLU B C 1
ATOM 2671 O O . GLU B 1 140 ? -7.617 -17.969 1.065 1 93.56 140 GLU B O 1
ATOM 2676 N N . ILE B 1 141 ? -7.27 -20.125 0.69 1 94.56 141 ILE B N 1
ATOM 2677 C CA . ILE B 1 141 ? -5.859 -19.953 0.364 1 94.56 141 ILE B CA 1
ATOM 2678 C C . ILE B 1 141 ? -5.727 -19.156 -0.939 1 94.56 141 ILE B C 1
ATOM 2680 O O . ILE B 1 141 ? -4.938 -18.219 -1.024 1 94.56 141 ILE B O 1
ATOM 2684 N N . LEU B 1 142 ? -6.543 -19.578 -1.893 1 96.56 142 LEU B N 1
ATOM 2685 C CA . LEU B 1 142 ? -6.547 -18.875 -3.168 1 96.56 142 LEU B CA 1
ATOM 2686 C C . LEU B 1 142 ? -6.91 -17.406 -2.971 1 96.56 142 LEU B C 1
ATOM 2688 O O . LEU B 1 142 ? -6.23 -16.516 -3.49 1 96.56 142 LEU B O 1
ATOM 2692 N N . TYR B 1 143 ? -7.957 -17.156 -2.244 1 95.06 143 TYR B N 1
ATOM 2693 C CA . TYR B 1 143 ? -8.43 -15.797 -1.988 1 95.06 143 TYR B CA 1
ATOM 2694 C C . TYR B 1 143 ? -7.348 -14.961 -1.309 1 95.06 143 TYR B C 1
ATOM 2696 O O . TYR B 1 143 ? -7.086 -13.828 -1.709 1 95.06 143 TYR B O 1
ATOM 2704 N N . ARG B 1 144 ? -6.738 -15.445 -0.286 1 93.81 144 ARG B N 1
ATOM 2705 C CA . ARG B 1 144 ? -5.695 -14.742 0.455 1 93.81 144 ARG B CA 1
ATOM 2706 C C . ARG B 1 144 ? -4.555 -14.32 -0.468 1 93.81 144 ARG B C 1
ATOM 2708 O O . ARG B 1 144 ? -4.125 -13.164 -0.446 1 93.81 144 ARG B O 1
ATOM 2715 N N . ASP B 1 145 ? -4.109 -15.258 -1.242 1 97 145 ASP B N 1
ATOM 2716 C CA . ASP B 1 145 ? -2.971 -14.984 -2.115 1 97 145 ASP B CA 1
ATOM 2717 C C . ASP B 1 145 ? -3.338 -13.953 -3.186 1 97 145 ASP B C 1
ATOM 2719 O O . ASP B 1 145 ? -2.555 -13.047 -3.477 1 97 145 ASP B O 1
ATOM 2723 N N . ILE B 1 146 ? -4.527 -14.125 -3.717 1 97.69 146 ILE B N 1
ATOM 2724 C CA . ILE B 1 146 ? -4.953 -13.18 -4.742 1 97.69 146 ILE B CA 1
ATOM 2725 C C . ILE B 1 146 ? -5.176 -11.805 -4.113 1 97.69 146 ILE B C 1
ATOM 2727 O O . ILE B 1 146 ? -4.898 -10.773 -4.738 1 97.69 146 ILE B O 1
ATOM 2731 N N . ARG B 1 147 ? -5.637 -11.766 -2.91 1 94.75 147 ARG B N 1
ATOM 2732 C CA . ARG B 1 147 ? -5.828 -10.5 -2.209 1 94.75 147 ARG B CA 1
ATOM 2733 C C . ARG B 1 147 ? -4.5 -9.773 -2.02 1 94.75 147 ARG B C 1
ATOM 2735 O O . ARG B 1 147 ? -4.41 -8.57 -2.252 1 94.75 147 ARG B O 1
ATOM 2742 N N . PHE B 1 148 ? -3.438 -10.469 -1.605 1 96 148 PHE B N 1
ATOM 2743 C CA . PHE B 1 148 ? -2.125 -9.852 -1.45 1 96 148 PHE B CA 1
ATOM 2744 C C . PHE B 1 148 ? -1.61 -9.328 -2.785 1 96 148 PHE B C 1
ATOM 2746 O O . PHE B 1 148 ? -1.107 -8.211 -2.869 1 96 148 PHE B O 1
ATOM 2753 N N . TYR B 1 149 ? -1.768 -10.133 -3.807 1 98.12 149 TYR B N 1
ATOM 2754 C CA . TYR B 1 149 ? -1.336 -9.766 -5.152 1 98.12 149 TYR B CA 1
ATOM 2755 C C . TYR B 1 149 ? -2.078 -8.531 -5.645 1 98.12 149 TYR B C 1
ATOM 2757 O O . TYR B 1 149 ? -1.461 -7.582 -6.141 1 98.12 149 TYR B O 1
ATOM 2765 N N . THR B 1 150 ? -3.379 -8.531 -5.453 1 97.94 150 THR B N 1
ATOM 2766 C CA . THR B 1 150 ? -4.254 -7.449 -5.883 1 97.94 150 THR B CA 1
ATOM 2767 C C . THR B 1 150 ? -3.945 -6.168 -5.109 1 97.94 150 THR B C 1
ATOM 2769 O O . THR B 1 150 ? -3.854 -5.09 -5.699 1 97.94 150 THR B O 1
ATOM 2772 N N . HIS B 1 151 ? -3.797 -6.293 -3.824 1 96.12 151 HIS B N 1
ATOM 2773 C CA . HIS B 1 151 ? -3.443 -5.145 -2.998 1 96.12 151 HIS B CA 1
ATOM 2774 C C . HIS B 1 151 ? -2.092 -4.57 -3.404 1 96.12 151 HIS B C 1
ATOM 2776 O O . HIS B 1 151 ? -1.898 -3.352 -3.377 1 96.12 151 HIS B O 1
ATOM 2782 N N . GLY B 1 152 ? -1.161 -5.426 -3.791 1 96.38 152 GLY B N 1
ATOM 2783 C CA . GLY B 1 152 ? 0.132 -4.969 -4.277 1 96.38 152 GLY B CA 1
ATOM 2784 C C . GLY B 1 152 ? 0.034 -4.105 -5.52 1 96.38 152 GLY B C 1
ATOM 2785 O O . GLY B 1 152 ? 0.647 -3.037 -5.586 1 96.38 152 GLY B O 1
ATOM 2786 N N . ILE B 1 153 ? -0.743 -4.516 -6.414 1 96.5 153 ILE B N 1
ATOM 2787 C CA . ILE B 1 153 ? -0.955 -3.746 -7.633 1 96.5 153 ILE B CA 1
ATOM 2788 C C . ILE B 1 153 ? -1.648 -2.428 -7.301 1 96.5 153 ILE B C 1
ATOM 2790 O O . ILE B 1 153 ? -1.183 -1.356 -7.695 1 96.5 153 ILE B O 1
ATOM 2794 N N . ALA B 1 154 ? -2.695 -2.539 -6.523 1 96.31 154 ALA B N 1
ATOM 2795 C CA . ALA B 1 154 ? -3.514 -1.374 -6.199 1 96.31 154 ALA B CA 1
ATOM 2796 C C . ALA B 1 154 ? -2.689 -0.307 -5.484 1 96.31 154 ALA B C 1
ATOM 2798 O O . ALA B 1 154 ? -2.771 0.877 -5.82 1 96.31 154 ALA B O 1
ATOM 2799 N N . THR B 1 155 ? -1.883 -0.723 -4.551 1 93.81 155 THR B N 1
ATOM 2800 C CA . THR B 1 155 ? -1.136 0.244 -3.752 1 93.81 155 THR B CA 1
ATOM 2801 C C . THR B 1 155 ? 0.043 0.804 -4.543 1 93.81 155 THR B C 1
ATOM 2803 O O . THR B 1 155 ? 0.489 1.926 -4.293 1 93.81 155 THR B O 1
ATOM 2806 N N . GLN B 1 156 ? 0.568 0.066 -5.5 1 91.06 156 GLN B N 1
ATOM 2807 C CA . GLN B 1 156 ? 1.587 0.626 -6.383 1 91.06 156 GLN B CA 1
ATOM 2808 C C . GLN B 1 156 ? 1.001 1.716 -7.277 1 91.06 156 GLN B C 1
ATOM 2810 O O . GLN B 1 156 ? 1.647 2.734 -7.527 1 91.06 156 GLN B O 1
ATOM 2815 N N . ILE B 1 157 ? -0.17 1.446 -7.727 1 90.94 157 ILE B N 1
ATOM 2816 C CA . ILE B 1 157 ? -0.864 2.439 -8.539 1 90.94 157 ILE B CA 1
ATOM 2817 C C . ILE B 1 157 ? -1.232 3.645 -7.676 1 90.94 157 ILE B C 1
ATOM 2819 O O . ILE B 1 157 ? -0.977 4.789 -8.055 1 90.94 157 ILE B O 1
ATOM 2823 N N . TYR B 1 158 ? -1.789 3.383 -6.543 1 90.69 158 TYR B N 1
ATOM 2824 C CA . TYR B 1 158 ? -2.178 4.426 -5.602 1 90.69 158 TYR B CA 1
ATOM 2825 C C . TYR B 1 158 ? -1 5.34 -5.281 1 90.69 158 TYR B C 1
ATOM 2827 O O . TYR B 1 158 ? -1.143 6.566 -5.27 1 90.69 158 TYR B O 1
ATOM 2835 N N . GLY B 1 159 ? 0.135 4.754 -4.992 1 85.44 159 GLY B N 1
ATOM 2836 C CA . GLY B 1 159 ? 1.317 5.512 -4.613 1 85.44 159 GLY B CA 1
ATOM 2837 C C . GLY B 1 159 ? 1.951 6.25 -5.777 1 85.44 159 GLY B C 1
ATOM 2838 O O . GLY B 1 159 ? 2.898 7.016 -5.59 1 85.44 159 GLY B O 1
ATOM 2839 N N . GLY B 1 160 ? 1.388 6.035 -6.98 1 83.75 160 GLY B N 1
ATOM 2840 C CA . GLY B 1 160 ? 1.924 6.691 -8.164 1 83.75 160 GLY B CA 1
ATOM 2841 C C . GLY B 1 160 ? 3.209 6.062 -8.664 1 83.75 160 GLY B C 1
ATOM 2842 O O . GLY B 1 160 ? 3.93 6.664 -9.461 1 83.75 160 GLY B O 1
ATOM 2843 N N . ASN B 1 161 ? 3.527 4.887 -8.195 1 80 161 ASN B N 1
ATOM 2844 C CA . ASN B 1 161 ? 4.781 4.227 -8.531 1 80 161 ASN B CA 1
ATOM 2845 C C . ASN B 1 161 ? 4.668 3.424 -9.828 1 80 161 ASN B C 1
ATOM 2847 O O . ASN B 1 161 ? 5.676 3.031 -10.406 1 80 161 ASN B O 1
ATOM 2851 N N . MET B 1 162 ? 3.402 3.254 -10.227 1 83.56 162 MET B N 1
ATOM 2852 C CA . MET B 1 162 ? 3.178 2.412 -11.398 1 83.56 162 MET B CA 1
ATOM 2853 C C . MET B 1 162 ? 1.948 2.871 -12.172 1 83.56 162 MET B C 1
ATOM 2855 O O . MET B 1 162 ? 0.939 3.252 -11.57 1 83.56 162 MET B O 1
ATOM 2859 N N . ALA B 1 163 ? 2.135 2.881 -13.438 1 85.88 163 ALA B N 1
ATOM 2860 C CA . ALA B 1 163 ? 1.007 3.086 -14.344 1 85.88 163 ALA B CA 1
ATOM 2861 C C . ALA B 1 163 ? 0.702 1.818 -15.141 1 85.88 163 ALA B C 1
ATOM 2863 O O . ALA B 1 163 ? 1.594 1.241 -15.766 1 85.88 163 ALA B O 1
ATOM 2864 N N . LEU B 1 164 ? -0.538 1.341 -15.031 1 90.38 164 LEU B N 1
ATOM 2865 C CA . LEU B 1 164 ? -0.942 0.136 -15.742 1 90.38 164 LEU B CA 1
ATOM 2866 C C . LEU B 1 164 ? -2.203 0.389 -16.562 1 90.38 164 LEU B C 1
ATOM 2868 O O . LEU B 1 164 ? -3.121 1.069 -16.109 1 90.38 164 LEU B O 1
ATOM 2872 N N . LYS B 1 165 ? -2.117 -0.139 -17.797 1 92.38 165 LYS B N 1
ATOM 2873 C CA . LYS B 1 165 ? -3.328 -0.129 -18.609 1 92.38 165 LYS B CA 1
ATOM 2874 C C . LYS B 1 165 ? -4.316 -1.192 -18.141 1 92.38 165 LYS B C 1
ATOM 2876 O O . LYS B 1 165 ? -3.924 -2.18 -17.516 1 92.38 165 LYS B O 1
ATOM 2881 N N . GLU B 1 166 ? -5.605 -0.918 -18.391 1 94.75 166 GLU B N 1
ATOM 2882 C CA . GLU B 1 166 ? -6.652 -1.852 -17.984 1 94.75 166 GLU B CA 1
ATOM 2883 C C . GLU B 1 166 ? -6.363 -3.26 -18.484 1 94.75 166 GLU B C 1
ATOM 2885 O O . GLU B 1 166 ? -6.492 -4.234 -17.75 1 94.75 166 GLU B O 1
ATOM 2890 N N . GLU B 1 167 ? -5.973 -3.373 -19.688 1 95.56 167 GLU B N 1
ATOM 2891 C CA . GLU B 1 167 ? -5.707 -4.676 -20.281 1 95.56 167 GLU B CA 1
ATOM 2892 C C . GLU B 1 167 ? -4.57 -5.395 -19.562 1 95.56 167 GLU B C 1
ATOM 2894 O O . GLU B 1 167 ? -4.594 -6.617 -19.422 1 95.56 167 GLU B O 1
ATOM 2899 N N . GLU B 1 168 ? -3.572 -4.668 -19.141 1 95 168 GLU B N 1
ATOM 2900 C CA . GLU B 1 168 ? -2.465 -5.246 -18.391 1 95 168 GLU B CA 1
ATOM 2901 C C . GLU B 1 168 ? -2.939 -5.805 -17.047 1 95 168 GLU B C 1
ATOM 2903 O O . GLU B 1 168 ? -2.553 -6.91 -16.656 1 95 168 GLU B O 1
ATOM 2908 N N . ILE B 1 169 ? -3.807 -5.027 -16.422 1 97.38 169 ILE B N 1
ATOM 2909 C CA . ILE B 1 169 ? -4.344 -5.445 -15.125 1 97.38 169 ILE B CA 1
ATOM 2910 C C . ILE B 1 169 ? -5.141 -6.738 -15.297 1 97.38 169 ILE B C 1
ATOM 2912 O O . ILE B 1 169 ? -4.996 -7.672 -14.5 1 97.38 169 ILE B O 1
ATOM 2916 N N . GLN B 1 170 ? -5.934 -6.777 -16.359 1 97.75 170 GLN B N 1
ATOM 2917 C CA . GLN B 1 170 ? -6.742 -7.965 -16.625 1 97.75 170 GLN B CA 1
ATOM 2918 C C . GLN B 1 170 ? -5.859 -9.195 -16.844 1 97.75 170 GLN B C 1
ATOM 2920 O O . GLN B 1 170 ? -6.125 -10.258 -16.281 1 97.75 170 GLN B O 1
ATOM 2925 N N . THR B 1 171 ? -4.863 -9 -17.594 1 97.56 171 THR B N 1
ATOM 2926 C CA . THR B 1 171 ? -3.949 -10.094 -17.891 1 97.56 171 THR B CA 1
ATOM 2927 C C . THR B 1 171 ? -3.219 -10.547 -16.625 1 97.56 171 THR B C 1
ATOM 2929 O O . THR B 1 171 ? -3.102 -11.75 -16.375 1 97.56 171 THR B O 1
ATOM 2932 N N . LEU B 1 172 ? -2.75 -9.617 -15.852 1 97.38 172 LEU B N 1
ATOM 2933 C CA . LEU B 1 172 ? -2.037 -9.922 -14.617 1 97.38 172 LEU B CA 1
ATOM 2934 C C . LEU B 1 172 ? -2.92 -10.719 -13.664 1 97.38 172 LEU B C 1
ATOM 2936 O O . LEU B 1 172 ? -2.484 -11.727 -13.102 1 97.38 172 LEU B O 1
ATOM 2940 N N . LEU B 1 173 ? -4.156 -10.289 -13.531 1 98.31 173 LEU B N 1
ATOM 2941 C CA . LEU B 1 173 ? -5.07 -10.938 -12.594 1 98.31 173 LEU B CA 1
ATOM 2942 C C . LEU B 1 173 ? -5.422 -12.344 -13.055 1 98.31 173 LEU B C 1
ATOM 2944 O O . LEU B 1 173 ? -5.43 -13.281 -12.258 1 98.31 173 LEU B O 1
ATOM 2948 N N . LYS B 1 174 ? -5.73 -12.477 -14.328 1 97.94 174 LYS B N 1
ATOM 2949 C CA . LYS B 1 174 ? -6.051 -13.797 -14.852 1 97.94 174 LYS B CA 1
ATOM 2950 C C . LYS B 1 174 ? -4.883 -14.758 -14.68 1 97.94 174 LYS B C 1
ATOM 2952 O O . LYS B 1 174 ? -5.074 -15.906 -14.266 1 97.94 174 LYS B O 1
ATOM 2957 N N . ASN B 1 175 ? -3.74 -14.289 -14.977 1 97.69 175 ASN B N 1
ATOM 2958 C CA . ASN B 1 175 ? -2.547 -15.109 -14.82 1 97.69 175 ASN B CA 1
ATOM 2959 C C . ASN B 1 175 ? -2.32 -15.492 -13.359 1 97.69 175 ASN B C 1
ATOM 2961 O O . ASN B 1 175 ? -1.994 -16.641 -13.062 1 97.69 175 ASN B O 1
ATOM 2965 N N . ALA B 1 176 ? -2.436 -14.539 -12.438 1 98.12 176 ALA B N 1
ATOM 2966 C CA . ALA B 1 176 ? -2.23 -14.805 -11.016 1 98.12 176 ALA B CA 1
ATOM 2967 C C . ALA B 1 176 ? -3.215 -15.859 -10.508 1 98.12 176 ALA B C 1
ATOM 2969 O O . ALA B 1 176 ? -2.826 -16.797 -9.812 1 98.12 176 ALA B O 1
ATOM 2970 N N . ILE B 1 177 ? -4.473 -15.695 -10.898 1 98.06 177 ILE B N 1
ATOM 2971 C CA . ILE B 1 177 ? -5.492 -16.641 -10.469 1 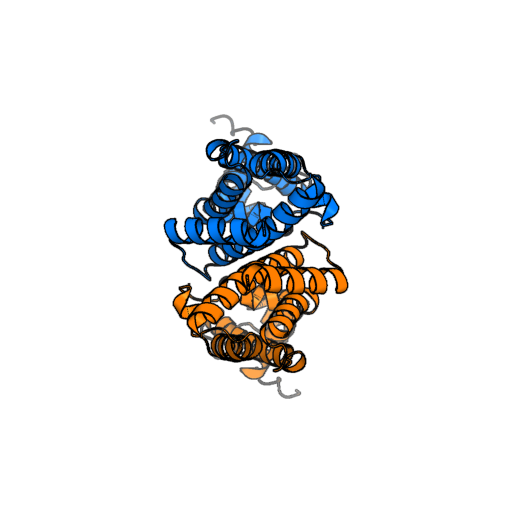98.06 177 ILE B CA 1
ATOM 2972 C C . ILE B 1 177 ? -5.16 -18.031 -11 1 98.06 177 ILE B C 1
ATOM 2974 O O . ILE B 1 177 ? -5.215 -19.016 -10.258 1 98.06 177 ILE B O 1
ATOM 2978 N N . ASN B 1 178 ? -4.781 -18.109 -12.211 1 97.38 178 ASN B N 1
ATOM 2979 C CA . ASN B 1 178 ? -4.426 -19.391 -12.812 1 97.38 178 ASN B CA 1
ATOM 2980 C C . ASN B 1 178 ? -3.234 -20.031 -12.102 1 97.38 178 ASN B C 1
ATOM 2982 O O . ASN B 1 178 ? -3.215 -21.25 -11.891 1 97.38 178 ASN B O 1
ATOM 2986 N N . LYS B 1 179 ? -2.225 -19.234 -11.789 1 97.62 179 LYS B N 1
ATOM 2987 C CA . LYS B 1 179 ? -1.017 -19.734 -11.133 1 97.62 179 LYS B CA 1
ATOM 2988 C C . LYS B 1 179 ? -1.316 -20.234 -9.719 1 97.62 179 LYS B C 1
ATOM 2990 O O . LYS B 1 179 ? -0.83 -21.281 -9.312 1 97.62 179 LYS B O 1
ATOM 2995 N N . PHE B 1 180 ? -2.139 -19.516 -9 1 97.38 180 PHE B N 1
ATOM 2996 C CA . PHE B 1 180 ? -2.391 -19.875 -7.609 1 97.38 180 PHE B CA 1
ATOM 2997 C C . PHE B 1 180 ? -3.396 -21.016 -7.508 1 97.38 180 PHE B C 1
ATOM 2999 O O . PHE B 1 180 ? -3.523 -21.641 -6.457 1 97.38 180 PHE B O 1
ATOM 3006 N N . LEU B 1 181 ? -4.133 -21.266 -8.578 1 95.38 181 LEU B N 1
ATOM 3007 C CA . LEU B 1 181 ? -5.062 -22.391 -8.609 1 95.38 181 LEU B CA 1
ATOM 3008 C C . LEU B 1 181 ? -4.312 -23.703 -8.758 1 95.38 181 LEU B C 1
ATOM 3010 O O . LEU B 1 181 ? -4.828 -24.766 -8.383 1 95.38 181 LEU B O 1
ATOM 3014 N N . LYS B 1 182 ? -3.17 -23.703 -9.352 1 85.5 182 LYS B N 1
ATOM 3015 C CA . LYS B 1 182 ? -2.4 -24.922 -9.602 1 85.5 182 LYS B CA 1
ATOM 3016 C C . LYS B 1 182 ? -1.608 -25.328 -8.367 1 85.5 182 LYS B C 1
ATOM 3018 O O . LYS B 1 182 ? -1.46 -26.531 -8.094 1 85.5 182 LYS B O 1
#

Sequence (364 aa):
MPPKTRITKELIIEKSFEITKSEGIENLNARYLAKQLNCSTMPIFKVFNDMNELKFELKKKIDAYYNDFILAHLDKNNYLYTMSFAYIDFAIKEKNLFGALFVNEFIKTRSIEEVVHSAWNRETIEYSAQQFGITIKESEILYRDIRFYTHGIATQIYGGNMALKEEEIQTLLKNAINKFLKMPPKTRITKELIIEKSFEITKSEGIENLNARYLAKQLNCSTMPIFKVFNDMNELKFELKKKIDAYYNDFILAHLDKNNYLYTMSFAYIDFAIKEKNLFGALFVNEFIKTRSIEEVVHSAWNRETIEYSAQQFGITIKESEILYRDIRFYTHGIATQIYGGNMALKEEEIQTLLKNAINKFLK

Radius of gyration: 22.92 Å; Cα contacts (8 Å, |Δi|>4): 450; chains: 2; bounding box: 63×64×44 Å

InterPro domains:
  IPR009057 Homedomain-like superfamily [SSF46689] (6-74)

Organism: NCBI:txid445974

Solvent-accessible surface area (backbone atoms only — not comparable to full-atom values): 19426 Å² total; per-residue (Å²): 124,80,77,73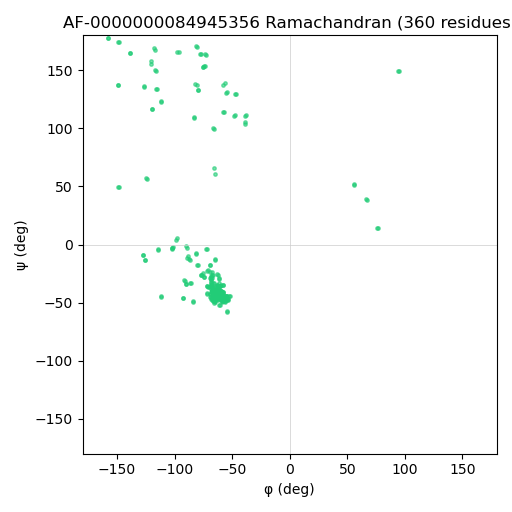,78,79,81,40,70,66,55,53,42,50,51,49,47,50,44,19,54,75,68,22,53,90,66,65,42,62,68,56,52,16,57,76,67,72,49,63,54,62,62,57,49,72,72,24,92,42,69,65,56,46,50,54,56,36,46,54,52,50,48,51,53,49,50,52,56,41,59,76,50,54,37,80,90,43,31,53,59,27,47,45,50,37,54,35,46,37,22,68,77,37,38,33,48,36,37,51,70,67,47,43,66,75,59,78,66,33,45,66,67,58,55,51,67,34,70,70,44,43,53,36,25,52,41,36,11,62,71,69,73,48,51,63,70,56,20,46,54,42,47,53,54,49,48,27,31,40,45,13,49,23,49,35,39,54,25,34,53,35,64,78,53,71,68,56,52,52,50,52,50,54,50,50,54,56,31,61,70,106,125,79,76,74,78,77,83,40,70,65,57,53,41,50,50,49,47,50,45,20,54,75,67,21,53,90,66,65,43,63,67,55,52,17,56,76,67,71,50,63,52,62,63,56,50,73,72,26,91,42,68,67,57,45,50,53,55,37,47,51,52,50,47,51,54,49,50,54,54,42,60,76,50,53,36,78,89,44,31,53,60,27,48,46,51,36,54,35,47,37,23,67,78,37,38,32,50,36,38,51,70,67,48,44,68,76,59,79,64,30,44,66,67,58,54,51,66,33,71,71,45,40,54,34,25,54,43,38,10,63,71,69,73,48,52,61,70,56,19,48,52,39,48,52,53,50,46,26,32,39,46,12,49,24,48,34,39,55,25,34,53,34,63,77,55,71,68,54,51,52,51,52,50,54,50,50,53,56,31,60,71,106

Secondary structure (DSSP, 8-state):
--------HHHHHHHHHHHHHHH-GGG--HHHHHHHTTS-SHHHHHH-SSHHHHHHHHHHHHHHHHHHHHHTT--GGGHHHHHHHHHHHHHHHTHHHHIIIIIS--S--B-HHHHHTSHHHHHHHHHHHHHHT--HHHHHHHHHHHHHHHHHHHHHHHTTSB---HHHHHHHHHHHHHHHH-/--------HHHHHHHHHHHHHHH-GGG--HHHHHHHTTS-SHHHHHH-SSHHHHHHHHHHHHHHHHHHHHHTT--GGGHHHHHHHHHHHHHHHTHHHHIIIIIS--S--B-HHHHHTSHHHHHHHHHHHHHHT--HHHHHHHHHHHHHHHHHHHHHHHTTSB---HHHHHHHHHHHHHHHH-

Foldseek 3Di:
DPPLPQPDLVNLLVLLLVCLQPPANVPDDLCVSCVVSVHHSVSVCVHPVHVLRSLVVNLVVLVVVLVVQLVVQADLLQHLLSSLLSLLVCCVPRVSSNCSHPPDPSDDDDDLVRVCPDDSNQSSLVSVCVNLVHDSVLSSQLSSQLVVVSVVNSVCVSVVVDDDDSVRSSVVSVVSSVVSND/DPPLPQPDLVNLLVLLLVCLQPPANVPDDLCVSCVVSVHHSVSVCVHPVHVLRSLVVNLVVLVVVLVVQLVVQADLLQHLLSSLLSLLVCCVPRVSSNCSHPPDPSDDDDDLVRVCPDDSNQSSLVSVCVNLVHDSVLSSQLSSQLVVVSVVNSVCVSVVVDDDDSVRSSVVSVVSSVVSND

pLDDT: mean 91.02, std 10.76, range [50.34, 98.38]

Nearest PDB structures (foldseek):
  3cjd-assembly1_B  TM=7.530E-01  e=1.681E-05  Jannaschia sp. CCS1
  1zk8-as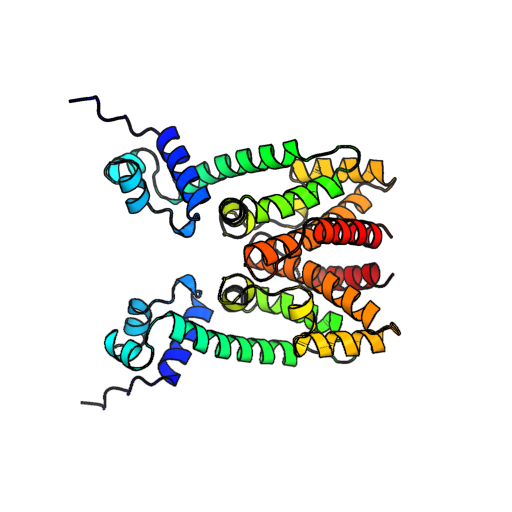sembly1_B  TM=7.181E-01  e=1.605E-05  Bacillus cereus ATCC 14579
  8fw3-assembly2_A  TM=5.848E-01  e=1.007E-03  Neisseria gonorrhoeae
  8i2k-assembly1_A  TM=5.114E-01  e=4.781E-02  Pseudomonas aeruginosa UCBPP-PA14
  2wgb-assembly1_B  TM=4.662E-01  e=1.006E-01  Mycolicibacterium smegmatis